Protein AF-A0A5C6P570-F1 (afdb_monomer_lite)

Organism: NCBI:txid433684

pLDDT: mean 84.72, std 12.13, range [48.69, 97.56]

Sequence (356 aa):
MKNVMETSKTAVAEERQELEELKEQLWRSKQDVESERKQLEEMKNVMENKLQQEMETSKTAVAGERQELEELKEQLRRSKQDIESERKQLEEMKNVMETSKTAVAKERQELEELKEQLRRAKQDIESERKQLEDMKNIMDRDREGLLSEKNRLEVEWAEIIKREDQLQKIVMSVQSDRQKLVIALNTITLKEREQQVKENDLTKLQQQLETSKTAVAEERQELEELKEQLRRAKQDIESERKQLEEMKNQDCSGKERQELEELKEQLRRAKQDIESERKQLEEMKNVMETSKTAVAEERQELEELKERLSREKQDIESERKQLEEMKNVMETSKTAVAEERQELEELKEKLRRSKH

Secondary structure (DSSP, 8-state):
--TTSSTHHHHHHHHHHHHHHHHHHHHHHHHHHHHHHHHHHHHHHHHHHHHHHHHHHHHHHHHHHHHHHHHHHHHHHHHHHHHHHHHHHHHHHHHHHHHHHHHHHHHHHHHHHHHHHHHHHHHHHHHHHHHHHHHHHHHHHHHHHHHHHHHHHHHHHHHHHHHHHHHHHHHHHHHHHHHHHHHHHHHHHHHHHHHHHHHHHHHHHHHHHHHHHHHHHHHHHHHHHHHHHHHHHHHHHHHHHHHHHHHHTS---TTHHHHHHHHHHHHHHHHHHHHHHHHHHHHHHHHHHHHHHHHHHHHHHHHHHHHHHHHHHHHHHHHHHHHHHHHHHHHHHHHHHHHHHHHHHHHHHHHHHTT-

Foldseek 3Di:
DPDVPPVVVVVVVVVVVVVVVVVVVVVVVVVVVVVVVVVVVVVVVVVVVVVVVVVVVVVVVVVVVVVVVVVVVVVVVVVVVVVVVVVVVVVVVVVVVVVVVVVVVVVVVVVVVVVVVVVVVVVVVVVVVVVVVVVVVVVVVVVVVVVVLVVVLVVLVVVLVVLVVVLVVLVVVLVVLVVVLVVLVVVLVVLVVVLVVLVVVLVVLVVVLVVLVVVLVVLVVVLVVLVVVLVVLVVVLVVLVVVLVVLVPDDDDPVSVVVNVVSVVVNVVSVVVSVVSVVVSVVSVVVSVVSVVVSVVSVVVSVVSVVVSVVSVVVSVVSVVVSVVSVVVSVVSVVVSVVSVVVSVVSVVVSVVSVD

Structure (mmCIF, N/CA/C/O backbone):
data_AF-A0A5C6P570-F1
#
_entry.id   AF-A0A5C6P570-F1
#
loop_
_atom_site.group_PDB
_atom_site.id
_atom_site.type_symbol
_atom_site.label_atom_id
_atom_site.label_alt_id
_atom_site.label_comp_id
_atom_site.label_asym_id
_atom_site.label_entity_id
_atom_site.label_seq_id
_atom_site.pdbx_PDB_ins_code
_atom_site.Cartn_x
_atom_site.Cartn_y
_atom_site.Cartn_z
_atom_site.occupancy
_atom_site.B_iso_or_equiv
_atom_site.auth_seq_id
_atom_site.auth_comp_id
_atom_site.auth_asym_id
_atom_site.auth_atom_id
_atom_site.pdbx_PDB_model_num
ATOM 1 N N . MET A 1 1 ? -126.614 -9.144 207.719 1.00 51.06 1 MET A N 1
ATOM 2 C CA . MET A 1 1 ? -125.544 -10.152 207.909 1.00 51.06 1 MET A CA 1
ATOM 3 C C . MET A 1 1 ? -125.724 -11.261 206.875 1.00 51.06 1 MET A C 1
ATOM 5 O O . MET A 1 1 ? -126.862 -11.647 206.659 1.00 51.06 1 MET A O 1
ATOM 9 N N . LYS A 1 2 ? -124.620 -11.776 206.308 1.00 50.03 2 LYS A N 1
ATOM 10 C CA . LYS A 1 2 ? -124.442 -13.083 205.624 1.00 50.03 2 LYS A CA 1
ATOM 11 C C . LYS A 1 2 ? -124.311 -13.180 204.083 1.00 50.03 2 LYS A C 1
ATOM 13 O O . LYS A 1 2 ? -123.452 -13.942 203.668 1.00 50.03 2 LYS A O 1
ATOM 18 N N . ASN A 1 3 ? -124.968 -12.371 203.242 1.00 49.91 3 ASN A N 1
ATOM 19 C CA . ASN A 1 3 ? -124.902 -12.573 201.767 1.00 49.91 3 ASN A CA 1
ATOM 20 C C . ASN A 1 3 ? -123.826 -11.778 200.992 1.00 49.91 3 ASN A C 1
ATOM 22 O O . ASN A 1 3 ? -123.736 -11.906 199.778 1.00 49.91 3 ASN A O 1
ATOM 26 N N . VAL A 1 4 ? -122.984 -10.988 201.668 1.00 48.72 4 VAL A N 1
ATOM 27 C CA . VAL A 1 4 ? -121.888 -10.211 201.034 1.00 48.72 4 VAL A CA 1
ATOM 28 C C . VAL A 1 4 ? -120.566 -11.010 200.980 1.00 48.72 4 VAL A C 1
ATOM 30 O O . VAL A 1 4 ? -119.575 -10.536 200.445 1.00 48.72 4 VAL A O 1
ATOM 33 N N . MET A 1 5 ? -120.529 -12.243 201.510 1.00 50.12 5 MET A N 1
ATOM 34 C CA . MET A 1 5 ? -119.285 -13.021 201.673 1.00 50.12 5 MET A CA 1
ATOM 35 C C . MET A 1 5 ? -119.183 -14.296 200.817 1.00 50.12 5 MET A C 1
ATOM 37 O O . MET A 1 5 ? -118.101 -14.876 200.752 1.00 50.12 5 MET A O 1
ATOM 41 N N . GLU A 1 6 ? -120.258 -14.728 200.147 1.00 48.97 6 GLU A N 1
ATOM 42 C CA . GLU A 1 6 ? -120.235 -15.937 199.298 1.00 48.97 6 GLU A CA 1
ATOM 43 C C . GLU A 1 6 ? -119.993 -15.648 197.808 1.00 48.97 6 GLU A C 1
ATOM 45 O O . GLU A 1 6 ? -119.440 -16.496 197.118 1.00 48.97 6 GLU A O 1
ATOM 50 N N . THR A 1 7 ? -120.267 -14.437 197.316 1.00 51.81 7 THR A N 1
ATOM 51 C CA . THR A 1 7 ? -120.049 -14.068 195.902 1.00 51.81 7 THR A CA 1
ATOM 52 C C . THR A 1 7 ? -118.603 -13.686 195.563 1.00 51.81 7 THR A C 1
ATOM 54 O O . THR A 1 7 ? -118.196 -13.800 194.413 1.00 51.81 7 THR A O 1
ATOM 57 N N . SER A 1 8 ? -117.777 -13.305 196.543 1.00 52.56 8 SER A N 1
ATOM 58 C CA . SER A 1 8 ? -116.349 -13.002 196.314 1.00 52.56 8 SER A CA 1
ATOM 59 C C . SER A 1 8 ? -115.445 -14.236 196.232 1.00 52.56 8 SER A C 1
ATOM 61 O O . SER A 1 8 ? -114.290 -14.107 195.835 1.00 52.56 8 SER A O 1
ATOM 63 N N . LYS A 1 9 ? -115.925 -15.430 196.608 1.00 53.50 9 LYS A N 1
ATOM 64 C CA . LYS A 1 9 ? -115.107 -16.656 196.579 1.00 53.50 9 LYS A CA 1
ATOM 65 C C . LYS A 1 9 ? -115.168 -17.419 195.253 1.00 53.50 9 LYS A C 1
ATOM 67 O O . LYS A 1 9 ? -114.256 -18.193 194.990 1.00 53.50 9 LYS A O 1
ATOM 72 N N . THR A 1 10 ? -116.176 -17.188 194.414 1.00 54.09 10 THR A N 1
ATOM 73 C CA . THR A 1 10 ? -116.321 -17.840 193.101 1.00 54.09 10 THR A CA 1
ATOM 74 C C . THR A 1 10 ? -115.556 -17.129 191.978 1.00 54.09 10 THR A C 1
ATOM 76 O O . THR A 1 10 ? -114.980 -17.809 191.142 1.00 54.09 10 THR A O 1
ATOM 79 N N . ALA A 1 11 ? -115.419 -15.798 192.007 1.00 53.88 11 ALA A N 1
ATOM 80 C CA . ALA A 1 11 ? -114.708 -15.051 190.953 1.00 53.88 11 ALA A CA 1
ATOM 81 C C . ALA A 1 11 ? -113.181 -15.302 190.916 1.00 53.88 11 ALA A C 1
ATOM 83 O O . ALA A 1 11 ? -112.571 -15.315 189.855 1.00 53.88 11 ALA A O 1
ATOM 84 N N . VAL A 1 12 ? -112.551 -15.566 192.067 1.00 58.03 12 VAL A N 1
ATOM 85 C CA . VAL A 1 12 ? -111.092 -15.809 192.146 1.00 58.03 12 VAL A CA 1
ATOM 86 C C . VAL A 1 12 ? -110.704 -17.206 191.628 1.00 58.03 12 VAL A C 1
ATOM 88 O O . VAL A 1 12 ? -109.539 -17.460 191.322 1.00 58.03 12 VAL A O 1
ATOM 91 N N . ALA A 1 13 ? -111.662 -18.131 191.526 1.00 55.78 13 ALA A N 1
ATOM 92 C CA . ALA A 1 13 ? -111.412 -19.470 190.999 1.00 55.78 13 ALA A CA 1
ATOM 93 C C . ALA A 1 13 ? -111.354 -19.494 189.459 1.00 55.78 13 ALA A C 1
ATOM 95 O O . ALA A 1 13 ? -110.551 -20.245 188.911 1.00 55.78 13 ALA A O 1
ATOM 96 N N . GLU A 1 14 ? -112.132 -18.648 188.776 1.00 55.44 14 GLU A N 1
ATOM 97 C CA . GLU A 1 14 ? -112.180 -18.581 187.305 1.00 55.44 14 GLU A CA 1
ATOM 98 C C . GLU A 1 14 ? -110.914 -17.926 186.713 1.00 55.44 14 GLU A C 1
ATOM 100 O O . GLU A 1 14 ? -110.304 -18.493 185.808 1.00 55.44 14 GLU A O 1
ATOM 105 N N . GLU A 1 15 ? -110.399 -16.839 187.307 1.00 57.81 15 GLU A N 1
ATOM 106 C CA . GLU A 1 15 ? -109.148 -16.192 186.848 1.00 57.81 15 GLU A CA 1
ATOM 107 C C . GLU A 1 15 ? -107.906 -17.094 186.979 1.00 57.81 15 GLU A C 1
ATOM 109 O O . GLU A 1 15 ? -106.931 -16.960 186.235 1.00 57.81 15 GLU A O 1
ATOM 114 N N . ARG A 1 16 ? -107.917 -18.046 187.921 1.00 58.62 16 ARG A N 1
ATOM 115 C CA . ARG A 1 16 ? -106.821 -19.016 188.070 1.00 58.62 16 ARG A CA 1
ATOM 116 C C . ARG A 1 16 ? -106.824 -20.088 186.985 1.00 58.62 16 ARG A C 1
ATOM 118 O O . ARG A 1 16 ? -105.756 -20.617 186.694 1.00 58.62 16 ARG A O 1
ATOM 125 N N . GLN A 1 17 ? -107.983 -20.414 186.418 1.00 58.91 17 GLN A N 1
ATOM 126 C CA . GLN A 1 17 ? -108.091 -21.415 185.361 1.00 58.91 17 GLN A CA 1
ATOM 127 C C . GLN A 1 17 ? -107.667 -20.831 184.002 1.00 58.91 17 GLN A C 1
ATOM 129 O O . GLN A 1 17 ? -106.919 -21.481 183.275 1.00 58.91 17 GLN A O 1
ATOM 134 N N . GLU A 1 18 ? -108.014 -19.572 183.713 1.00 59.75 18 GLU A N 1
ATOM 135 C CA . GLU A 1 18 ? -107.591 -18.877 182.483 1.00 59.75 18 GLU A CA 1
ATOM 136 C C . GLU A 1 18 ? -106.071 -18.640 182.409 1.00 59.75 18 GLU A C 1
ATOM 138 O O . GLU A 1 18 ? -105.460 -18.747 181.343 1.00 59.75 18 GLU A O 1
ATOM 143 N N . LEU A 1 19 ? -105.421 -18.362 183.545 1.00 59.25 19 LEU A N 1
ATOM 144 C CA . LEU A 1 19 ? -103.969 -18.156 183.576 1.00 59.25 19 LEU A CA 1
ATOM 145 C C . LEU A 1 19 ? -103.188 -19.441 183.247 1.00 59.25 19 LEU A C 1
ATOM 147 O O . LEU A 1 19 ? -102.075 -19.376 182.716 1.00 59.25 19 LEU A O 1
ATOM 151 N N . GLU A 1 20 ? -103.747 -20.605 183.578 1.00 58.81 20 GLU A N 1
ATOM 152 C CA . GLU A 1 20 ? -103.083 -21.890 183.368 1.00 58.81 20 GLU A CA 1
ATOM 153 C C . GLU A 1 20 ? -103.181 -22.337 181.894 1.00 58.81 20 GLU A C 1
ATOM 155 O O . GLU A 1 20 ? -102.181 -22.793 181.339 1.00 58.81 20 GLU A O 1
ATOM 160 N N . GLU A 1 21 ? -104.300 -22.072 181.205 1.00 60.06 21 GLU A N 1
ATOM 161 C CA . GLU A 1 21 ? -104.436 -22.308 179.752 1.00 60.06 21 GLU A CA 1
ATOM 162 C C . GLU A 1 21 ? -103.496 -21.421 178.911 1.00 60.06 21 GLU A C 1
ATOM 164 O O . GLU A 1 21 ? -102.900 -21.876 177.928 1.00 60.06 21 GLU A O 1
ATOM 169 N N . LEU A 1 22 ? -103.286 -20.166 179.321 1.00 61.34 22 LEU A N 1
ATOM 170 C CA . LEU A 1 22 ? -102.373 -19.239 178.639 1.00 61.34 22 LEU A CA 1
ATOM 171 C C . LEU A 1 22 ? -100.906 -19.686 178.710 1.00 61.34 22 LEU A C 1
ATOM 173 O O . LEU A 1 22 ? -100.156 -19.528 177.742 1.00 61.34 22 LEU A O 1
ATOM 177 N N . LYS A 1 23 ? -100.484 -20.279 179.833 1.00 60.12 23 LYS A N 1
ATOM 178 C CA . LYS A 1 23 ? -99.125 -20.833 179.960 1.00 60.12 23 LYS A CA 1
ATOM 179 C C . LYS A 1 23 ? -98.904 -22.012 179.017 1.00 60.12 23 LYS A C 1
ATOM 181 O O . LYS A 1 23 ? -97.814 -22.147 178.460 1.00 60.12 23 LYS A O 1
ATOM 186 N N . GLU A 1 24 ? -99.922 -22.844 178.825 1.00 60.19 24 GLU A N 1
ATOM 187 C CA . GLU A 1 24 ? -99.830 -24.032 177.977 1.00 60.19 24 GLU A CA 1
ATOM 188 C C . GLU A 1 24 ? -99.794 -23.669 176.480 1.00 60.19 24 GLU A C 1
ATOM 190 O O . GLU A 1 24 ? -99.007 -24.240 175.718 1.00 60.19 24 GLU A O 1
ATOM 195 N N . GLN A 1 25 ? -100.532 -22.632 176.061 1.00 60.44 25 GLN A N 1
ATOM 196 C CA . GLN A 1 25 ? -100.413 -22.059 174.711 1.00 60.44 25 GLN A CA 1
ATOM 197 C C . GLN A 1 25 ? -99.029 -21.452 174.442 1.00 60.44 25 GLN A C 1
ATOM 199 O O . GLN A 1 25 ? -98.457 -21.658 173.367 1.00 60.44 25 GLN A O 1
ATOM 204 N N . LEU A 1 26 ? -98.461 -20.743 175.421 1.00 61.31 26 LEU A N 1
ATOM 205 C CA . LEU A 1 26 ? -97.148 -20.115 175.271 1.00 61.31 26 LEU A CA 1
ATOM 206 C C . LEU A 1 26 ? -96.030 -21.158 175.116 1.00 61.31 26 LEU A C 1
ATOM 208 O O . LEU A 1 26 ? -95.077 -20.951 174.363 1.00 61.31 26 LEU A O 1
ATOM 212 N N . TRP A 1 27 ? -96.157 -22.298 175.803 1.00 58.31 27 TRP A N 1
ATOM 213 C CA . TRP A 1 27 ? -95.196 -23.394 175.698 1.00 58.31 27 TRP A CA 1
ATOM 214 C C . TRP A 1 27 ? -95.200 -24.037 174.303 1.00 58.31 27 TRP A C 1
ATOM 216 O O . TRP A 1 27 ? -94.127 -24.244 173.734 1.00 58.31 27 TRP A O 1
ATOM 226 N N . ARG A 1 28 ? -96.380 -24.281 173.709 1.00 62.16 28 ARG A N 1
ATOM 227 C CA . ARG A 1 28 ? -96.494 -24.814 172.335 1.00 62.16 28 ARG A CA 1
ATOM 228 C C . ARG A 1 28 ? -95.932 -23.853 171.290 1.00 62.16 28 ARG A C 1
ATOM 230 O O . ARG A 1 28 ? -95.117 -24.262 170.470 1.00 62.16 28 ARG A O 1
ATOM 237 N N . SER A 1 29 ? -96.273 -22.567 171.388 1.00 63.56 29 SER A N 1
ATOM 238 C CA . SER A 1 29 ? -95.759 -21.541 170.471 1.00 63.56 29 SER A CA 1
ATOM 239 C C . SER A 1 29 ? -94.227 -21.457 170.480 1.00 63.56 29 SER A C 1
ATOM 241 O O . SER A 1 29 ? -93.610 -21.251 169.437 1.00 63.56 29 SER A O 1
ATOM 243 N N . LYS A 1 30 ? -93.586 -21.681 171.633 1.00 64.81 30 LYS A N 1
ATOM 244 C CA . LYS A 1 30 ? -92.122 -21.679 171.728 1.00 64.81 30 LYS A CA 1
ATOM 245 C C . LYS A 1 30 ? -91.474 -22.850 170.975 1.00 64.81 30 LYS A C 1
ATOM 247 O O . LYS A 1 30 ? -90.415 -22.659 170.384 1.00 64.81 30 LYS A O 1
ATOM 252 N N . GLN A 1 31 ? -92.088 -24.037 170.981 1.00 65.75 31 GLN A N 1
ATOM 253 C CA . GLN A 1 31 ? -91.574 -25.189 170.229 1.00 65.75 31 GLN A CA 1
ATOM 254 C C . GLN A 1 31 ? -91.701 -25.007 168.711 1.00 65.75 31 GLN A C 1
ATOM 256 O O . GLN A 1 31 ? -90.768 -25.361 167.988 1.00 65.75 31 GLN A O 1
ATOM 261 N N . ASP A 1 32 ? -92.798 -24.415 168.236 1.00 67.44 32 ASP A N 1
ATOM 262 C CA . ASP A 1 32 ? -93.005 -24.175 166.803 1.00 67.44 32 ASP A CA 1
ATOM 263 C C . ASP A 1 32 ? -91.958 -23.201 166.242 1.00 67.44 32 ASP A C 1
ATOM 265 O O . ASP A 1 32 ? -91.303 -23.511 165.243 1.00 67.44 32 ASP A O 1
ATOM 269 N N . VAL A 1 33 ? -91.683 -22.101 166.955 1.00 71.75 33 VAL A N 1
ATOM 270 C CA . VAL A 1 33 ? -90.643 -21.124 166.572 1.00 71.75 33 VAL A CA 1
ATOM 271 C C . VAL A 1 33 ? -89.248 -21.763 166.517 1.00 71.75 33 VAL A C 1
ATOM 273 O O . VAL A 1 33 ? -88.444 -21.446 165.638 1.00 71.75 33 VAL A O 1
ATOM 276 N N . GLU A 1 34 ? -88.940 -22.688 167.430 1.00 63.06 34 GLU A N 1
ATOM 277 C CA . GLU A 1 34 ? -87.659 -23.406 167.437 1.00 63.06 34 GLU A CA 1
ATOM 278 C C . GLU A 1 34 ? -87.512 -24.327 166.205 1.00 63.06 34 GLU A C 1
ATOM 280 O O . GLU A 1 34 ? -86.415 -24.469 165.655 1.00 63.06 34 GLU A O 1
ATOM 285 N N . SER A 1 35 ? -88.612 -24.927 165.736 1.00 68.50 35 SER A N 1
ATOM 286 C CA . SER A 1 35 ? -88.628 -25.787 164.544 1.00 68.50 35 SER A CA 1
ATOM 287 C C . SER A 1 35 ? -88.504 -24.994 163.235 1.00 68.50 35 SER A C 1
ATOM 289 O O . SER A 1 35 ? -87.709 -25.367 162.368 1.00 68.50 35 SER A O 1
ATOM 291 N N . GLU A 1 36 ? -89.186 -23.848 163.128 1.00 70.19 36 GLU A N 1
ATOM 292 C CA . GLU A 1 36 ? -89.088 -22.942 161.976 1.00 70.19 36 GLU A CA 1
ATOM 293 C C . GLU A 1 36 ? -87.677 -22.373 161.832 1.00 70.19 36 GLU A C 1
ATOM 295 O O . GLU A 1 36 ? -87.132 -22.291 160.728 1.00 70.19 36 GLU A O 1
ATOM 300 N N . ARG A 1 37 ? -87.030 -22.048 162.957 1.00 71.69 37 ARG A N 1
ATOM 301 C CA . ARG A 1 37 ? -85.655 -21.544 162.954 1.00 71.69 37 ARG A CA 1
ATOM 302 C C . ARG A 1 37 ? -84.664 -22.562 162.378 1.00 71.69 37 ARG A C 1
ATOM 304 O O . ARG A 1 37 ? -83.748 -22.171 161.660 1.00 71.69 37 ARG A O 1
ATOM 311 N N . LYS A 1 38 ? -84.849 -23.860 162.650 1.00 68.38 38 LYS A N 1
ATOM 312 C CA . LYS A 1 38 ? -84.015 -24.929 162.068 1.00 68.38 38 LYS A CA 1
ATOM 313 C C . LYS A 1 38 ? -84.213 -25.069 160.559 1.00 68.38 38 LYS A C 1
ATOM 315 O O . LYS A 1 38 ? -83.225 -25.183 159.839 1.00 68.38 38 LYS A O 1
ATOM 320 N N . GLN A 1 39 ? -85.455 -25.016 160.081 1.00 70.00 39 GLN A N 1
ATOM 321 C CA . GLN A 1 39 ? -85.741 -25.090 158.644 1.00 70.00 39 GLN A CA 1
ATOM 322 C C . GLN A 1 39 ? -85.170 -23.891 157.881 1.00 70.00 39 GLN A C 1
ATOM 324 O O . GLN A 1 39 ? -84.626 -24.052 156.789 1.00 70.00 39 GLN A O 1
ATOM 329 N N . LEU A 1 40 ? -85.228 -22.695 158.472 1.00 73.06 40 LEU A N 1
ATOM 330 C CA . LEU A 1 40 ? -84.617 -21.496 157.898 1.00 73.06 40 LEU A CA 1
ATOM 331 C C . LEU A 1 40 ? -83.092 -21.617 157.764 1.00 73.06 40 LEU A C 1
ATOM 333 O O . LEU A 1 40 ? -82.543 -21.200 156.744 1.00 73.06 40 LEU A O 1
ATOM 337 N N . GLU A 1 41 ? -82.409 -22.216 158.744 1.00 69.88 41 GLU A N 1
ATOM 338 C CA . GLU A 1 41 ? -80.952 -22.407 158.685 1.00 69.88 41 GLU A CA 1
ATOM 339 C C . GLU A 1 41 ? -80.546 -23.437 157.612 1.00 69.88 41 GLU A C 1
ATOM 341 O O . GLU A 1 41 ? -79.579 -23.227 156.878 1.00 69.88 41 GLU A O 1
ATOM 346 N N . GLU A 1 42 ? -81.307 -24.522 157.447 1.00 68.44 42 GLU A N 1
ATOM 347 C CA . GLU A 1 42 ? -81.084 -25.485 156.357 1.00 68.44 42 GLU A CA 1
ATOM 348 C C . GLU A 1 42 ? -81.338 -24.861 154.980 1.00 68.44 42 GLU A C 1
ATOM 350 O O . GLU A 1 42 ? -80.532 -25.025 154.059 1.00 68.44 42 GLU A O 1
ATOM 355 N N . MET A 1 43 ? -82.417 -24.087 154.842 1.00 70.62 43 MET A N 1
ATOM 356 C CA . MET A 1 43 ? -82.758 -23.418 153.588 1.00 70.62 43 MET A CA 1
ATOM 357 C C . MET A 1 43 ? -81.692 -22.390 153.185 1.00 70.62 43 MET A C 1
ATOM 359 O O . MET A 1 43 ? -81.352 -22.280 152.005 1.00 70.62 43 MET A O 1
ATOM 363 N N . LYS A 1 44 ? -81.106 -21.691 154.164 1.00 76.50 44 LYS A N 1
ATOM 364 C CA . LYS A 1 44 ? -79.985 -20.768 153.960 1.00 76.50 44 LYS A CA 1
ATOM 365 C C . LYS A 1 44 ? -78.737 -21.485 153.433 1.00 76.50 44 LYS A C 1
ATOM 367 O O . LYS A 1 44 ? -78.188 -21.053 152.424 1.00 76.50 44 LYS A O 1
ATOM 372 N N . ASN A 1 45 ? -78.341 -22.607 154.037 1.00 77.12 45 ASN A N 1
ATOM 373 C CA . ASN A 1 45 ? -77.163 -23.371 153.601 1.00 77.12 45 ASN A CA 1
ATOM 374 C C . ASN A 1 45 ? -77.318 -23.957 152.186 1.00 77.12 45 ASN A C 1
ATOM 376 O O . ASN A 1 45 ? -76.360 -23.991 151.411 1.00 77.12 45 ASN A O 1
ATOM 380 N N . VAL A 1 46 ? -78.522 -24.412 151.819 1.00 76.88 46 VAL A N 1
ATOM 381 C CA . VAL A 1 46 ? -78.806 -24.880 150.451 1.00 76.88 46 VAL A CA 1
ATOM 382 C C . VAL A 1 46 ? -78.702 -23.728 149.456 1.00 76.88 46 VAL A C 1
ATOM 384 O O . VAL A 1 46 ? -78.100 -23.888 148.395 1.00 76.88 46 VAL A O 1
ATOM 387 N N . MET A 1 47 ? -79.266 -22.569 149.797 1.00 75.38 47 MET A N 1
ATOM 388 C CA . MET A 1 47 ? -79.238 -21.393 148.933 1.00 75.38 47 MET A CA 1
ATOM 389 C C . MET A 1 47 ? -77.808 -20.882 148.727 1.00 75.38 47 MET A C 1
ATOM 391 O O . MET A 1 47 ? -77.427 -20.590 147.598 1.00 75.38 47 MET A O 1
ATOM 395 N N . GLU A 1 48 ? -76.997 -20.859 149.785 1.00 76.12 48 GLU A N 1
ATOM 396 C CA . GLU A 1 48 ? -75.600 -20.420 149.738 1.00 76.12 48 GLU A CA 1
ATOM 397 C C . GLU A 1 48 ? -74.733 -21.342 148.864 1.00 76.12 48 GLU A C 1
ATOM 399 O O . GLU A 1 48 ? -74.031 -20.864 147.974 1.00 76.12 48 GLU A O 1
ATOM 404 N N . ASN A 1 49 ? -74.861 -22.666 149.006 1.00 77.75 49 ASN A N 1
ATOM 405 C CA . ASN A 1 49 ? -74.142 -23.618 148.150 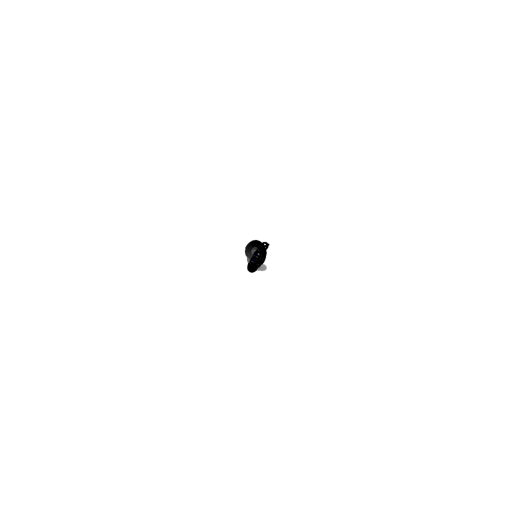1.00 77.75 49 ASN A CA 1
ATOM 406 C C . ASN A 1 49 ? -74.565 -23.538 146.676 1.00 77.75 49 ASN A C 1
ATOM 408 O O . ASN A 1 49 ? -73.723 -23.635 145.782 1.00 77.75 49 ASN A O 1
ATOM 412 N N . LYS A 1 50 ? -75.862 -23.349 146.409 1.00 78.06 50 LYS A N 1
ATOM 413 C CA . LYS A 1 50 ? -76.386 -23.255 145.041 1.00 78.06 50 LYS A CA 1
ATOM 414 C C . LYS A 1 50 ? -75.916 -21.975 144.352 1.00 78.06 50 LYS A C 1
ATOM 416 O O . LYS A 1 50 ? -75.467 -22.029 143.210 1.00 78.06 50 LYS A O 1
ATOM 421 N N . LEU A 1 51 ? -75.921 -20.858 145.082 1.00 78.06 51 LEU A N 1
ATOM 422 C CA . LEU A 1 51 ? -75.394 -19.582 144.603 1.00 78.06 51 LEU A CA 1
ATOM 423 C C . LEU A 1 51 ? -73.885 -19.670 144.323 1.00 78.06 51 LEU A C 1
ATOM 425 O O . LEU A 1 51 ? -73.417 -19.169 143.303 1.00 78.06 51 LEU A O 1
ATOM 429 N N . GLN A 1 52 ? -73.128 -20.352 145.189 1.00 74.81 52 GLN A N 1
ATOM 430 C CA . GLN A 1 52 ? -71.694 -20.576 144.997 1.00 74.81 52 GLN A CA 1
ATOM 431 C C . GLN A 1 52 ? -71.417 -21.421 143.742 1.00 74.81 52 GLN A C 1
ATOM 433 O O . GLN A 1 52 ? -70.534 -21.090 142.953 1.00 74.81 52 GLN A O 1
ATOM 438 N N . GLN A 1 53 ? -72.187 -22.490 143.520 1.00 79.69 53 GLN A N 1
ATOM 439 C CA . GLN A 1 53 ? -72.027 -23.372 142.362 1.00 79.69 53 GLN A CA 1
ATOM 440 C C . GLN A 1 53 ? -72.408 -22.679 141.041 1.00 79.69 53 GLN A C 1
ATOM 442 O O . GLN A 1 53 ? -71.699 -22.826 140.043 1.00 79.69 53 GLN A O 1
ATOM 447 N N . GLU A 1 54 ? -73.482 -21.886 141.029 1.00 73.62 54 GLU A N 1
ATOM 448 C CA . GLU A 1 54 ? -73.872 -21.061 139.875 1.00 73.62 54 GLU A CA 1
ATOM 449 C C . GLU A 1 54 ? -72.835 -19.966 139.579 1.00 73.62 54 GLU A C 1
ATOM 451 O O . GLU A 1 54 ? -72.499 -19.714 138.423 1.00 73.62 54 GLU A O 1
ATOM 456 N N . MET A 1 55 ? -72.242 -19.367 140.614 1.00 74.44 55 MET A N 1
ATOM 457 C CA . MET A 1 55 ? -71.149 -18.407 140.454 1.00 74.44 55 MET A CA 1
ATOM 458 C C . MET A 1 55 ? -69.879 -19.046 139.882 1.00 74.44 55 MET A C 1
ATOM 460 O O . MET A 1 55 ? -69.245 -18.455 139.010 1.00 74.44 55 MET A O 1
ATOM 464 N N . GLU A 1 56 ? -69.495 -20.242 140.329 1.00 72.38 56 GLU A N 1
ATOM 465 C CA . GLU A 1 56 ? -68.298 -20.929 139.819 1.00 72.38 56 GLU A CA 1
ATOM 466 C C . GLU A 1 56 ? -68.490 -21.481 138.394 1.00 72.38 56 GLU A C 1
ATOM 468 O O . GLU A 1 56 ? -67.592 -21.379 137.554 1.00 72.38 56 GLU A O 1
ATOM 473 N N . THR A 1 57 ? -69.682 -21.983 138.065 1.00 73.44 57 THR A N 1
ATOM 474 C CA . THR A 1 57 ? -70.028 -22.374 136.684 1.00 73.44 57 THR A CA 1
ATOM 475 C C . THR A 1 57 ? -70.104 -21.164 135.747 1.00 73.44 57 THR A C 1
ATOM 477 O O . THR A 1 57 ? -69.597 -21.218 134.629 1.00 73.44 57 THR A O 1
ATOM 480 N N . SER A 1 58 ? -70.632 -20.029 136.213 1.00 78.00 58 SER A N 1
ATOM 481 C CA . SER A 1 58 ? -70.633 -18.774 135.452 1.00 78.00 58 SER A CA 1
ATOM 482 C C . SER A 1 58 ? -69.219 -18.219 135.237 1.00 78.00 58 SER A C 1
ATOM 484 O O . SER A 1 58 ? -68.857 -17.857 134.119 1.00 78.00 58 SER A O 1
ATOM 486 N N . LYS A 1 59 ? -68.355 -18.222 136.261 1.00 79.62 59 LYS A N 1
ATOM 487 C CA . LYS A 1 59 ? -66.950 -17.791 136.121 1.00 79.62 59 LYS A CA 1
ATOM 488 C C . LYS A 1 59 ? -66.171 -18.640 135.120 1.00 79.62 59 LYS A C 1
ATOM 490 O O . LYS A 1 59 ? -65.381 -18.092 134.356 1.00 79.62 59 LYS A O 1
ATOM 495 N N . THR A 1 60 ? -66.372 -19.957 135.131 1.00 78.06 60 THR A N 1
ATOM 496 C CA . THR A 1 60 ? -65.702 -20.870 134.192 1.00 7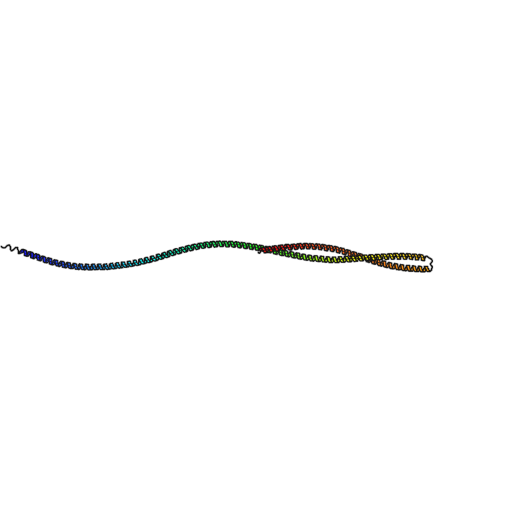8.06 60 THR A CA 1
ATOM 497 C C . THR A 1 60 ? -66.222 -20.706 132.764 1.00 78.06 60 THR A C 1
ATOM 499 O O . THR A 1 60 ? -65.411 -20.672 131.842 1.00 78.06 60 THR A O 1
ATOM 502 N N . ALA A 1 61 ? -67.527 -20.490 132.574 1.00 79.00 61 ALA A N 1
ATOM 503 C CA . ALA A 1 61 ? -68.101 -20.152 131.269 1.00 79.00 61 ALA A CA 1
ATOM 504 C C . ALA A 1 61 ? -67.565 -18.814 130.729 1.00 79.00 61 ALA A C 1
ATOM 506 O O . ALA A 1 61 ? -67.075 -18.754 129.605 1.00 79.00 61 ALA A O 1
ATOM 507 N N . VAL A 1 62 ? -67.543 -17.764 131.558 1.00 79.81 62 VAL A N 1
ATOM 508 C CA . VAL A 1 62 ? -66.987 -16.449 131.189 1.00 79.81 62 VAL A CA 1
ATOM 509 C C . VAL A 1 62 ? -65.486 -16.533 130.894 1.00 79.81 62 VAL A C 1
ATOM 511 O O . VAL A 1 62 ? -64.983 -15.807 130.037 1.00 79.81 62 VAL A O 1
ATOM 514 N N . ALA A 1 63 ? -64.745 -17.405 131.581 1.00 77.62 63 ALA A N 1
ATOM 515 C CA . ALA A 1 63 ? -63.340 -17.657 131.274 1.00 77.62 63 ALA A CA 1
ATOM 516 C C . ALA A 1 63 ? -63.164 -18.354 129.912 1.00 77.62 63 ALA A C 1
ATOM 518 O O . ALA A 1 63 ? -62.282 -17.954 129.153 1.00 77.62 63 ALA A O 1
ATOM 519 N N . GLY A 1 64 ? -64.021 -19.327 129.584 1.00 83.12 64 GLY A N 1
ATOM 520 C CA . GLY A 1 64 ? -64.049 -19.995 128.279 1.00 83.12 64 GLY A CA 1
ATOM 521 C C . GLY A 1 64 ? -64.386 -19.036 127.136 1.00 83.12 64 GLY A C 1
ATOM 522 O O . GLY A 1 64 ? -63.613 -18.919 126.191 1.00 83.12 64 GLY A O 1
ATOM 523 N N . GLU A 1 65 ? -65.456 -18.249 127.273 1.00 82.44 65 GLU A N 1
ATOM 524 C CA . GLU A 1 65 ? -65.839 -17.227 126.286 1.00 82.44 65 GLU A CA 1
ATOM 525 C C . GLU A 1 65 ? -64.751 -16.159 126.108 1.00 82.44 65 GLU A C 1
ATOM 527 O O . GLU A 1 65 ? -64.503 -15.686 124.999 1.00 82.44 65 GLU A O 1
ATOM 532 N N . ARG A 1 66 ? -64.050 -15.780 127.186 1.00 82.00 66 ARG A N 1
ATOM 533 C CA . ARG A 1 66 ? -62.891 -14.879 127.094 1.00 82.00 66 ARG A CA 1
ATOM 534 C C . ARG A 1 66 ? -61.738 -15.498 126.317 1.00 82.00 66 ARG A C 1
ATOM 536 O O . ARG A 1 66 ? -61.073 -14.769 125.588 1.00 82.00 66 ARG A O 1
ATOM 543 N N . GLN A 1 67 ? -61.492 -16.794 126.478 1.00 83.75 67 GLN A N 1
ATOM 544 C CA . GLN A 1 67 ? -60.442 -17.491 125.747 1.00 83.75 67 GLN A CA 1
ATOM 545 C C . GLN A 1 67 ? -60.797 -17.620 124.259 1.00 83.75 67 GLN A C 1
ATOM 547 O O . GLN A 1 67 ? -59.974 -17.271 123.418 1.00 83.75 67 GLN A O 1
ATOM 552 N N . GLU A 1 68 ? -62.033 -18.001 123.930 1.00 85.06 68 GLU A N 1
ATOM 553 C CA . GLU A 1 68 ? -62.532 -18.053 122.548 1.00 85.06 68 GLU A CA 1
ATOM 554 C C . GLU A 1 68 ? -62.504 -16.676 121.874 1.00 85.06 68 GLU A C 1
ATOM 556 O O . GLU A 1 68 ? -62.094 -16.541 120.719 1.00 85.06 68 GLU A O 1
ATOM 561 N N . LEU A 1 69 ? -62.882 -15.622 122.605 1.00 87.25 69 LEU A N 1
ATOM 562 C CA . LEU A 1 69 ? -62.793 -14.249 122.116 1.00 87.25 69 LEU A CA 1
ATOM 563 C C . LEU A 1 69 ? -61.340 -13.850 121.827 1.00 87.25 69 LEU A C 1
ATOM 565 O O . LEU A 1 69 ? -61.080 -13.140 120.856 1.00 87.25 69 LEU A O 1
ATOM 569 N N . GLU A 1 70 ? -60.393 -14.283 122.657 1.00 85.00 70 GLU A N 1
ATOM 570 C CA . GLU A 1 70 ? -58.978 -13.984 122.458 1.00 85.00 70 GLU A CA 1
ATOM 571 C C . GLU A 1 70 ? -58.386 -14.778 121.283 1.00 85.00 70 GLU A C 1
ATOM 573 O O . GLU A 1 70 ? -57.639 -14.220 120.479 1.00 85.00 70 GLU A O 1
ATOM 578 N N . GLU A 1 71 ? -58.800 -16.033 121.095 1.00 86.56 71 GLU A N 1
ATOM 579 C CA . GLU A 1 71 ? -58.453 -16.838 119.918 1.00 86.56 71 GLU A CA 1
ATOM 580 C C . GLU A 1 71 ? -59.012 -16.231 118.622 1.00 86.56 71 GLU A C 1
ATOM 582 O O . GLU A 1 71 ? -58.286 -16.114 117.631 1.00 86.56 71 GLU A O 1
ATOM 587 N N . LEU A 1 72 ? -60.262 -15.759 118.628 1.00 90.06 72 LEU A N 1
ATOM 588 C CA . LEU A 1 72 ? -60.870 -15.058 117.492 1.00 90.06 72 LEU A CA 1
ATOM 589 C C . LEU A 1 72 ? -60.165 -13.735 117.182 1.00 90.06 72 LEU A C 1
ATOM 591 O O . LEU A 1 72 ? -59.955 -13.412 116.011 1.00 90.06 72 LEU A O 1
ATOM 595 N N . LYS A 1 73 ? -59.764 -12.967 118.201 1.00 88.44 73 LYS A N 1
ATOM 596 C CA . LYS A 1 73 ? -58.962 -11.751 117.994 1.00 88.44 73 LYS A CA 1
ATOM 597 C C . LYS A 1 73 ? -57.612 -12.070 117.369 1.00 88.44 73 LYS A C 1
ATOM 599 O O . LYS A 1 73 ? -57.185 -11.340 116.477 1.00 88.44 73 LYS A O 1
ATOM 604 N N . GLU A 1 74 ? -56.955 -13.141 117.804 1.00 88.69 74 GLU A N 1
ATOM 605 C CA . GLU A 1 74 ? -55.667 -13.551 117.246 1.00 88.69 74 GLU A CA 1
ATOM 606 C C . GLU A 1 74 ? -55.818 -14.045 115.797 1.00 88.69 74 GLU A C 1
ATOM 608 O O . GLU A 1 74 ? -55.034 -13.655 114.931 1.00 88.69 74 GLU A O 1
ATOM 613 N N . GLN A 1 75 ? -56.869 -14.812 115.484 1.00 88.44 75 GLN A N 1
ATOM 614 C CA . GLN A 1 75 ? -57.206 -15.192 114.105 1.00 88.44 75 GLN A CA 1
ATOM 615 C C . GLN A 1 75 ? -57.505 -13.972 113.228 1.00 88.44 75 GLN A C 1
ATOM 617 O O . GLN A 1 75 ? -56.987 -13.870 112.115 1.00 88.44 75 GLN A O 1
ATOM 622 N N . LEU A 1 76 ? -58.283 -13.012 113.734 1.00 90.62 76 LEU A N 1
ATOM 623 C CA . LEU A 1 76 ? -58.576 -11.765 113.031 1.00 90.62 76 LEU A CA 1
ATOM 624 C C . LEU A 1 76 ? -57.301 -10.945 112.801 1.00 90.62 76 LEU A C 1
ATOM 626 O O . LEU A 1 76 ? -57.127 -10.353 111.736 1.00 90.62 76 LEU A O 1
ATOM 630 N N . ARG A 1 77 ? -56.383 -10.927 113.775 1.00 89.25 77 ARG A N 1
ATOM 631 C CA . ARG A 1 77 ? -55.087 -10.250 113.659 1.00 89.25 77 ARG A CA 1
ATOM 632 C C . ARG A 1 77 ? -54.224 -10.887 112.573 1.00 89.25 77 ARG A C 1
ATOM 634 O O . ARG A 1 77 ? -53.660 -10.150 111.768 1.00 89.25 77 ARG A O 1
ATOM 641 N N . ARG A 1 78 ? -54.163 -12.222 112.522 1.00 90.44 78 ARG A N 1
ATOM 642 C CA . ARG A 1 78 ? -53.454 -12.973 111.472 1.00 90.44 78 ARG A CA 1
ATOM 643 C C . ARG A 1 78 ? -54.068 -12.726 110.099 1.00 90.44 78 ARG A C 1
ATOM 645 O O . ARG A 1 78 ? -53.365 -12.262 109.216 1.00 90.44 78 ARG A O 1
ATOM 652 N N . SER A 1 79 ? -55.386 -12.869 109.961 1.00 90.88 79 SER A N 1
ATOM 653 C CA . SER A 1 79 ? -56.089 -12.588 108.703 1.00 90.88 79 SER A CA 1
ATOM 654 C C . SER A 1 79 ? -55.875 -11.147 108.227 1.00 90.88 79 SER A C 1
ATOM 656 O O . SER A 1 79 ? -55.656 -10.907 107.042 1.00 90.88 79 SER A O 1
ATOM 658 N N . LYS A 1 80 ? -55.862 -10.170 109.143 1.00 91.06 80 LYS A N 1
ATOM 659 C CA . LYS A 1 80 ? -55.544 -8.781 108.800 1.00 91.06 80 LYS A CA 1
ATOM 660 C C . LYS A 1 80 ? -54.107 -8.633 108.294 1.00 91.06 80 LYS A C 1
ATOM 662 O O . LYS A 1 80 ? -53.893 -7.895 107.339 1.00 91.06 80 LYS A O 1
ATOM 667 N N . GLN A 1 81 ? -53.141 -9.319 108.908 1.00 90.75 81 GLN A N 1
ATOM 668 C CA . GLN A 1 81 ? -51.752 -9.340 108.438 1.00 90.75 81 GLN A CA 1
ATOM 669 C C . GLN A 1 81 ? -51.617 -10.019 107.069 1.00 90.75 81 GLN A C 1
ATOM 671 O O . GLN A 1 81 ? -50.900 -9.495 106.217 1.00 90.75 81 GLN A O 1
ATOM 676 N N . ASP A 1 82 ? -52.341 -11.111 106.835 1.00 92.75 82 ASP A N 1
ATOM 677 C CA . ASP A 1 82 ? -52.356 -11.817 105.553 1.00 92.75 82 ASP A CA 1
ATOM 678 C C . ASP A 1 82 ? -52.920 -10.912 104.449 1.00 92.75 82 ASP A C 1
ATOM 680 O O . ASP A 1 82 ? -52.243 -10.683 103.449 1.00 92.75 82 ASP A O 1
ATOM 684 N N . ILE A 1 83 ? -54.073 -10.269 104.681 1.00 92.00 83 ILE A N 1
ATOM 685 C CA . ILE A 1 83 ? -54.673 -9.293 103.750 1.00 92.00 83 ILE A CA 1
ATOM 686 C C . ILE A 1 83 ? -53.720 -8.120 103.482 1.00 92.00 83 ILE A C 1
ATOM 688 O O . ILE A 1 83 ? -53.625 -7.635 102.355 1.00 92.00 83 ILE A O 1
ATOM 692 N N . GLU A 1 84 ? -53.018 -7.629 104.504 1.00 91.06 84 GLU A N 1
ATOM 693 C CA . GLU A 1 84 ? -52.023 -6.562 104.350 1.00 91.06 84 GLU A CA 1
ATOM 694 C C . GLU A 1 84 ? -50.851 -7.019 103.461 1.00 91.06 84 GLU A C 1
ATOM 696 O O . GLU A 1 84 ? -50.375 -6.255 102.619 1.00 91.06 84 GLU A O 1
ATOM 701 N N . SER A 1 85 ? -50.404 -8.271 103.610 1.00 90.38 85 SER A N 1
ATOM 702 C CA . SER A 1 85 ? -49.343 -8.858 102.784 1.00 90.38 85 SER A CA 1
ATOM 703 C C . SER A 1 85 ? -49.789 -9.092 101.335 1.00 90.38 85 SER A C 1
ATOM 705 O O . SER A 1 85 ? -49.070 -8.708 100.413 1.00 90.38 85 SER A O 1
ATOM 707 N N . GLU A 1 86 ? -51.006 -9.598 101.119 1.00 93.19 86 GLU A N 1
ATOM 708 C CA . GLU A 1 86 ? -51.601 -9.782 99.792 1.00 93.19 86 GLU A CA 1
ATOM 709 C C . GLU A 1 86 ? -51.803 -8.442 99.081 1.00 93.19 86 GLU A C 1
ATOM 711 O O . GLU A 1 86 ? -51.520 -8.317 97.891 1.00 93.19 86 GLU A O 1
ATOM 716 N N . ARG A 1 87 ? -52.229 -7.399 99.808 1.00 91.19 87 ARG A N 1
ATOM 717 C CA . ARG A 1 87 ? -52.330 -6.036 99.266 1.00 91.19 87 ARG A CA 1
ATOM 718 C C . ARG A 1 87 ? -50.979 -5.506 98.801 1.00 91.19 87 ARG A C 1
ATOM 720 O O . ARG A 1 87 ? -50.917 -4.899 97.734 1.00 91.19 87 ARG A O 1
ATOM 727 N N . LYS A 1 88 ? -49.908 -5.739 99.568 1.00 92.38 88 LYS A N 1
ATOM 728 C CA . LYS A 1 88 ? -48.546 -5.363 99.152 1.00 92.38 88 LYS A CA 1
ATOM 729 C C . LYS A 1 88 ? -48.118 -6.118 97.896 1.00 92.38 88 LYS A C 1
ATOM 731 O O . LYS A 1 88 ? -47.665 -5.480 96.953 1.00 92.38 88 LYS A O 1
ATOM 736 N N . GLN A 1 89 ? -48.342 -7.430 97.845 1.00 93.19 89 GLN A N 1
ATOM 737 C CA . GLN A 1 89 ? -48.038 -8.245 96.663 1.00 93.19 89 GLN A CA 1
ATOM 738 C C . GLN A 1 89 ? -48.837 -7.805 95.429 1.00 93.19 89 GLN A C 1
ATOM 740 O O . GLN A 1 89 ? -48.292 -7.749 94.330 1.00 93.19 89 GLN A O 1
ATOM 745 N N . LEU A 1 90 ? -50.114 -7.450 95.592 1.00 91.81 90 LEU A N 1
ATOM 746 C CA . LEU A 1 90 ? -50.947 -6.928 94.508 1.00 91.81 90 LEU A CA 1
ATOM 747 C C . LEU A 1 90 ? -50.434 -5.587 93.981 1.00 91.81 90 LEU A C 1
ATOM 749 O O . LEU A 1 90 ? -50.404 -5.391 92.766 1.00 91.81 90 LEU A O 1
ATOM 753 N N . GLU A 1 91 ? -50.010 -4.677 94.862 1.00 91.44 91 GLU A N 1
ATOM 754 C CA . GLU A 1 91 ? -49.438 -3.397 94.432 1.00 91.44 91 GLU A CA 1
ATOM 755 C C . GLU A 1 91 ? -48.076 -3.596 93.749 1.00 91.44 91 GLU A C 1
ATOM 757 O O . GLU A 1 91 ? -47.813 -2.987 92.713 1.00 91.44 91 GLU A O 1
ATOM 762 N N . GLU A 1 92 ? -47.235 -4.505 94.250 1.00 92.56 92 GLU A N 1
ATOM 763 C CA . GLU A 1 92 ? -45.992 -4.911 93.582 1.00 92.56 92 GLU A CA 1
ATOM 764 C C . GLU A 1 92 ? -46.268 -5.497 92.192 1.00 92.56 92 GLU A C 1
ATOM 766 O O . GLU A 1 92 ? -45.667 -5.064 91.208 1.00 92.56 92 GLU A O 1
ATOM 771 N N . MET A 1 93 ? -47.232 -6.413 92.070 1.00 93.50 93 MET A N 1
ATOM 772 C CA . MET A 1 93 ? -47.597 -7.028 90.793 1.00 93.50 93 MET A CA 1
ATOM 773 C C . MET A 1 93 ? -48.172 -6.005 89.807 1.00 93.50 93 MET A C 1
ATOM 775 O O . MET A 1 93 ? -47.884 -6.059 88.611 1.00 93.50 93 MET A O 1
ATOM 779 N N . LYS A 1 94 ? -48.942 -5.032 90.296 1.00 93.75 94 LYS A N 1
ATOM 780 C CA . LYS A 1 94 ? -49.450 -3.910 89.500 1.00 93.75 94 LYS A CA 1
ATOM 781 C C . LYS A 1 94 ? -48.318 -3.008 89.006 1.00 93.75 94 LYS A C 1
ATOM 783 O O . LYS A 1 94 ? -48.306 -2.667 87.825 1.00 93.75 94 LYS A O 1
ATOM 788 N N . ASN A 1 95 ? -47.343 -2.686 89.855 1.00 92.75 95 ASN A N 1
ATOM 789 C CA . ASN A 1 95 ? -46.158 -1.916 89.464 1.00 92.75 95 ASN A CA 1
ATOM 790 C C . ASN A 1 95 ? -45.310 -2.671 88.424 1.00 92.75 95 ASN A C 1
ATOM 792 O O . ASN A 1 95 ? -44.871 -2.090 87.428 1.00 92.75 95 ASN A O 1
ATOM 796 N N . VAL A 1 96 ? -45.136 -3.986 88.589 1.00 94.12 96 VAL A N 1
ATOM 797 C CA . VAL A 1 96 ? -44.476 -4.841 87.587 1.00 94.12 96 VAL A CA 1
ATOM 798 C C . VAL A 1 96 ? -45.265 -4.859 86.271 1.00 94.12 96 VAL A C 1
ATOM 800 O O . VAL A 1 96 ? -44.686 -4.783 85.190 1.00 94.12 96 VAL A O 1
ATOM 803 N N . MET A 1 97 ? -46.594 -4.893 86.324 1.00 92.25 97 MET A N 1
ATOM 804 C CA . MET A 1 97 ? -47.429 -4.856 85.123 1.00 92.25 97 MET A CA 1
ATOM 805 C C . MET A 1 97 ? -47.366 -3.502 84.402 1.00 92.25 97 MET A C 1
ATOM 807 O O . MET A 1 97 ? -47.311 -3.467 83.176 1.00 92.25 97 MET A O 1
ATOM 811 N N . GLU A 1 98 ? -47.360 -2.389 85.135 1.00 91.44 98 GLU A N 1
ATOM 812 C CA . GLU A 1 98 ? -47.168 -1.037 84.589 1.00 91.44 98 GLU A CA 1
ATOM 813 C C . GLU A 1 98 ? -45.805 -0.902 83.896 1.00 91.44 98 GLU A C 1
ATOM 815 O O . GLU A 1 98 ? -45.718 -0.486 82.737 1.00 91.44 98 GLU A O 1
ATOM 820 N N . THR A 1 99 ? -44.734 -1.330 84.567 1.00 92.69 99 THR A N 1
ATOM 821 C CA . THR A 1 99 ? -43.380 -1.327 83.990 1.00 92.69 99 THR A CA 1
ATOM 822 C C . THR A 1 99 ? -43.282 -2.239 82.763 1.00 92.69 99 THR A C 1
ATOM 824 O O . THR A 1 99 ? -42.747 -1.824 81.738 1.00 92.69 99 THR A O 1
ATOM 827 N N . SER A 1 100 ? -43.891 -3.426 82.791 1.00 93.25 100 SER A N 1
ATOM 828 C CA . SER A 1 100 ? -43.971 -4.318 81.626 1.00 93.25 100 SER A CA 1
ATOM 829 C C . SER A 1 100 ? -44.755 -3.698 80.461 1.00 93.25 100 SER A C 1
ATOM 831 O O . SER A 1 100 ? -44.288 -3.733 79.325 1.00 93.25 100 SER A O 1
ATOM 833 N N . LYS A 1 101 ? -45.906 -3.060 80.713 1.00 93.75 101 LYS A N 1
ATOM 834 C CA . LYS A 1 101 ? -46.686 -2.368 79.670 1.00 93.75 101 LYS A CA 1
ATOM 835 C C . LYS A 1 101 ? -45.883 -1.262 78.993 1.00 93.75 101 LYS A C 1
ATOM 837 O O . LYS A 1 101 ? -45.929 -1.142 77.770 1.00 93.75 101 LYS A O 1
ATOM 842 N N . THR A 1 102 ? -45.153 -0.462 79.770 1.00 92.88 102 THR A N 1
ATOM 843 C CA . THR A 1 102 ? -44.312 0.607 79.209 1.00 92.88 102 THR A CA 1
ATOM 844 C C . THR A 1 102 ? -43.129 0.052 78.415 1.00 92.88 102 THR A C 1
ATOM 846 O O . THR A 1 102 ? -42.819 0.597 77.357 1.00 92.88 102 THR A O 1
ATOM 849 N N . ALA A 1 103 ? -42.517 -1.053 78.853 1.00 93.56 103 ALA A N 1
ATOM 850 C CA . ALA A 1 103 ? -41.477 -1.747 78.093 1.00 93.56 103 ALA A CA 1
ATOM 851 C C . ALA A 1 103 ? -42.010 -2.275 76.751 1.00 93.56 103 ALA A C 1
ATOM 853 O O . ALA A 1 103 ? -41.452 -1.958 75.705 1.00 93.56 103 ALA A O 1
ATOM 854 N N . VAL A 1 104 ? -43.157 -2.962 76.757 1.00 94.75 104 VAL A N 1
ATOM 855 C CA . VAL A 1 104 ? -43.803 -3.469 75.532 1.00 94.75 104 VAL A CA 1
ATOM 856 C C . VAL A 1 104 ? -44.187 -2.333 74.577 1.00 94.75 104 VAL A C 1
ATOM 858 O O . VAL A 1 104 ? -44.106 -2.488 73.359 1.00 94.75 104 VAL A O 1
ATOM 861 N N . ALA A 1 105 ? -44.611 -1.178 75.098 1.00 92.69 105 ALA A N 1
ATOM 862 C CA . ALA A 1 105 ? -44.900 -0.011 74.268 1.00 92.69 105 ALA A CA 1
ATOM 863 C C . ALA A 1 105 ? -43.638 0.527 73.568 1.00 92.69 105 ALA A C 1
ATOM 865 O O . ALA A 1 105 ? -43.704 0.843 72.381 1.00 92.69 105 ALA A O 1
ATOM 866 N N . LYS A 1 106 ? -42.495 0.577 74.270 1.00 94.56 106 LYS A N 1
ATOM 867 C CA . LYS A 1 106 ? -41.200 0.964 73.682 1.00 94.56 106 LYS A CA 1
ATOM 868 C C . LYS A 1 106 ? -40.739 -0.032 72.621 1.00 94.56 106 LYS A C 1
ATOM 870 O O . LYS A 1 106 ? -40.454 0.380 71.505 1.00 94.56 106 LYS A O 1
ATOM 875 N N . GLU A 1 107 ? -40.779 -1.330 72.919 1.00 94.88 107 GLU A N 1
ATOM 876 C CA . GLU A 1 107 ? -40.419 -2.382 71.956 1.00 94.88 107 GLU A CA 1
ATOM 877 C C . GLU A 1 107 ? -41.289 -2.328 70.691 1.00 94.88 107 GLU A C 1
ATOM 879 O O . GLU A 1 107 ? -40.802 -2.525 69.580 1.00 94.88 107 GLU A O 1
ATOM 884 N N . ARG A 1 108 ? -42.586 -2.016 70.827 1.00 94.38 108 ARG A N 1
ATOM 885 C CA . ARG A 1 108 ? -43.474 -1.810 69.671 1.00 94.38 108 ARG A CA 1
ATOM 886 C C . ARG A 1 108 ? -43.062 -0.614 68.821 1.00 94.38 108 ARG A C 1
ATOM 888 O O . ARG A 1 108 ? -43.172 -0.701 67.601 1.00 94.38 108 ARG A O 1
ATOM 895 N N . GLN A 1 109 ? -42.629 0.478 69.445 1.00 94.62 109 GLN A N 1
ATOM 896 C CA . GLN A 1 109 ? -42.148 1.652 68.723 1.00 94.62 109 GLN A CA 1
ATOM 897 C C . GLN A 1 109 ? -40.844 1.337 67.978 1.00 94.62 109 GLN A C 1
ATOM 899 O O . GLN A 1 109 ? -40.763 1.582 66.778 1.00 94.62 109 GLN A O 1
ATOM 904 N N . GLU A 1 110 ? -39.874 0.715 68.651 1.00 95.75 110 GLU A N 1
ATOM 905 C CA . GLU A 1 110 ? -38.604 0.285 68.047 1.00 95.75 110 GLU A CA 1
ATOM 906 C C . GLU A 1 110 ? -38.828 -0.690 66.881 1.00 95.75 110 GLU A C 1
ATOM 908 O O . GLU A 1 110 ? -38.198 -0.577 65.829 1.00 95.75 110 GLU A O 1
ATOM 913 N N . LEU A 1 111 ? -39.777 -1.621 67.025 1.00 95.88 111 LEU A N 1
ATOM 914 C CA . LEU A 1 111 ? -40.152 -2.543 65.956 1.00 95.88 111 LEU A CA 1
ATOM 915 C C . LEU A 1 111 ? -40.723 -1.807 64.737 1.00 95.88 111 LEU A C 1
ATOM 917 O O . LEU A 1 111 ? -40.466 -2.208 63.601 1.00 95.88 111 LEU A O 1
ATOM 921 N N . GLU A 1 112 ? -41.514 -0.757 64.949 1.00 94.44 112 GLU A N 1
ATOM 922 C CA . GLU A 1 112 ? -42.087 0.021 63.851 1.00 94.44 112 GLU A CA 1
ATOM 923 C C . GLU A 1 112 ? -41.019 0.866 63.141 1.00 94.44 112 GLU A C 1
ATOM 925 O O . GLU A 1 112 ? -40.983 0.903 61.910 1.00 94.44 112 GLU A O 1
ATOM 930 N N . GLU A 1 113 ? -40.079 1.441 63.895 1.00 95.69 113 GLU A N 1
ATOM 931 C CA . GLU A 1 113 ? -38.905 2.126 63.344 1.00 95.69 113 GLU A CA 1
ATOM 932 C C . GLU A 1 113 ? -38.035 1.171 62.508 1.00 95.69 113 GLU A C 1
ATOM 934 O O . GLU A 1 113 ? -37.658 1.501 61.380 1.00 95.69 113 GLU A O 1
ATOM 939 N N . LEU A 1 114 ? -37.786 -0.050 62.996 1.00 96.50 114 LEU A N 1
ATOM 940 C CA . LEU A 1 114 ? -37.053 -1.085 62.258 1.00 96.50 114 LEU A CA 1
ATOM 941 C C . LEU A 1 114 ? -37.764 -1.508 60.966 1.00 96.50 114 LEU A C 1
ATOM 943 O O . LEU A 1 114 ? -37.110 -1.711 59.940 1.00 96.50 114 LEU A O 1
ATOM 947 N N . LYS A 1 115 ? -39.096 -1.634 60.974 1.00 94.75 115 LYS A N 1
ATOM 948 C CA . LYS A 1 115 ? -39.860 -1.945 59.752 1.00 94.75 115 LYS A CA 1
ATOM 949 C C . LYS A 1 115 ? -39.748 -0.840 58.712 1.00 94.75 115 LYS A C 1
ATOM 951 O O . LYS A 1 115 ? -39.625 -1.143 57.525 1.00 94.75 115 LYS A O 1
ATOM 956 N N . GLU A 1 116 ? -39.796 0.417 59.138 1.00 95.69 116 GLU A N 1
ATOM 957 C CA . GLU A 1 116 ? -39.663 1.561 58.239 1.00 95.69 116 GLU A CA 1
ATOM 958 C C . GLU A 1 116 ? -38.248 1.633 57.646 1.00 95.69 116 GLU A C 1
ATOM 960 O O . GLU A 1 116 ? -38.094 1.775 56.431 1.00 95.69 116 GLU A O 1
ATOM 965 N N . GLN A 1 117 ? -37.210 1.423 58.463 1.00 96.12 117 GLN A N 1
ATOM 966 C CA . GLN A 1 117 ? -35.831 1.301 57.976 1.00 96.12 117 GLN A CA 1
ATOM 967 C C . GLN A 1 117 ? -35.686 0.159 56.962 1.00 96.12 117 GLN A C 1
ATOM 969 O O . GLN A 1 117 ? -35.104 0.351 55.895 1.00 96.12 117 GLN A O 1
ATOM 974 N N . LEU A 1 118 ? -36.274 -1.008 57.242 1.00 96.56 118 LEU A N 1
ATOM 975 C CA . LEU A 1 118 ? -36.267 -2.143 56.320 1.00 96.56 118 LEU A CA 1
ATOM 976 C C . LEU A 1 118 ? -36.990 -1.820 55.003 1.00 96.56 118 LEU A C 1
ATOM 978 O O . LEU A 1 118 ? -36.566 -2.272 53.938 1.00 96.56 118 LEU A O 1
ATOM 982 N N . ARG A 1 119 ? -38.081 -1.047 55.053 1.00 95.81 119 ARG A N 1
ATOM 983 C CA . ARG A 1 119 ? -38.819 -0.619 53.858 1.00 95.81 119 ARG A CA 1
ATOM 984 C C . ARG A 1 119 ? -37.966 0.292 52.977 1.00 95.81 119 ARG A C 1
ATOM 986 O O . ARG A 1 119 ? -37.933 0.073 51.768 1.00 95.81 119 ARG A O 1
ATOM 993 N N . ARG A 1 120 ? -37.262 1.256 53.578 1.00 96.06 120 ARG A N 1
ATOM 994 C CA . ARG A 1 120 ? -36.337 2.157 52.870 1.00 96.06 120 ARG A CA 1
ATOM 995 C C . ARG A 1 120 ? -35.178 1.387 52.254 1.00 96.06 120 ARG A C 1
ATOM 997 O O . ARG A 1 120 ? -34.998 1.454 51.048 1.00 96.06 120 ARG A O 1
ATOM 1004 N N . ALA A 1 121 ? -34.522 0.526 53.033 1.00 96.12 121 ALA A N 1
ATOM 1005 C CA . ALA A 1 121 ? -33.437 -0.317 52.535 1.00 96.12 121 ALA A CA 1
ATOM 1006 C C . ALA A 1 121 ? -33.866 -1.190 51.340 1.00 96.12 121 ALA A C 1
ATOM 1008 O O . ALA A 1 121 ? -33.111 -1.361 50.388 1.00 96.12 121 ALA A O 1
ATOM 1009 N N . LYS A 1 122 ? -35.099 -1.720 51.340 1.00 96.31 122 LYS A N 1
ATOM 1010 C CA . LYS A 1 122 ? -35.637 -2.450 50.178 1.00 96.31 122 LYS A CA 1
ATOM 1011 C C . LYS A 1 122 ? -35.808 -1.564 48.942 1.00 96.31 122 LYS A C 1
ATOM 1013 O O . LYS A 1 122 ? -35.548 -2.037 47.841 1.00 96.31 122 LYS A O 1
ATOM 1018 N N . GLN A 1 123 ? -36.268 -0.325 49.109 1.00 96.38 123 GLN A N 1
ATOM 1019 C CA . GLN A 1 123 ? -36.400 0.624 47.998 1.00 96.38 123 GLN A CA 1
ATOM 1020 C C . GLN A 1 123 ? -35.031 1.029 47.445 1.00 96.38 123 GLN A C 1
ATOM 1022 O O . GLN A 1 123 ? -34.865 1.064 46.227 1.00 96.38 123 GLN A O 1
ATOM 1027 N N . ASP A 1 124 ? -34.055 1.249 48.324 1.00 97.19 124 ASP A N 1
ATOM 1028 C CA . ASP A 1 124 ? -32.683 1.578 47.939 1.00 97.19 124 ASP A CA 1
ATOM 1029 C C . ASP A 1 124 ? -32.067 0.434 47.121 1.00 97.19 124 ASP A C 1
ATOM 1031 O O . ASP A 1 124 ? -31.631 0.660 45.992 1.00 97.19 124 ASP A O 1
ATOM 1035 N N . ILE A 1 125 ? -32.165 -0.812 47.604 1.00 96.62 125 ILE A N 1
ATOM 1036 C CA . ILE A 1 125 ? -31.691 -2.011 46.886 1.00 96.62 125 ILE A CA 1
ATOM 1037 C C . ILE A 1 125 ? -32.360 -2.156 45.512 1.00 96.62 125 ILE A C 1
ATOM 1039 O O . ILE A 1 125 ? -31.702 -2.539 44.545 1.00 96.62 125 ILE A O 1
ATOM 1043 N N . GLU A 1 126 ? -33.660 -1.879 45.396 1.00 96.25 126 GLU A N 1
ATOM 1044 C CA . GLU A 1 126 ? -34.361 -1.947 44.108 1.00 96.25 126 GLU A CA 1
ATOM 1045 C C . GLU A 1 126 ? -33.836 -0.882 43.130 1.00 96.25 126 GLU A C 1
ATOM 1047 O O . GLU A 1 126 ? -33.637 -1.157 41.945 1.00 96.25 126 GLU A O 1
ATOM 1052 N N . SER A 1 127 ? -33.550 0.325 43.630 1.00 95.62 127 SER A N 1
ATOM 1053 C CA . SER A 1 127 ? -32.971 1.398 42.819 1.00 95.62 127 SER A CA 1
ATOM 1054 C C . SER A 1 127 ? -31.542 1.077 42.365 1.00 95.62 127 SER A C 1
ATOM 1056 O O . SER A 1 127 ? -31.227 1.249 41.186 1.00 95.62 127 SER A O 1
ATOM 1058 N N . GLU A 1 128 ? -30.712 0.518 43.251 1.00 96.88 128 GLU A N 1
ATOM 1059 C CA . GLU A 1 128 ? -29.354 0.061 42.940 1.00 96.88 128 GLU A CA 1
ATOM 1060 C C . GLU A 1 128 ? -29.368 -1.085 41.923 1.00 96.88 128 GLU A C 1
ATOM 1062 O O . GLU A 1 128 ? -28.587 -1.080 40.973 1.00 96.88 128 GLU A O 1
ATOM 1067 N N . ARG A 1 129 ? -30.297 -2.044 42.053 1.00 96.38 129 ARG A N 1
ATOM 1068 C CA . ARG A 1 129 ? -30.490 -3.120 41.065 1.00 96.38 129 ARG A CA 1
ATOM 1069 C C . ARG A 1 129 ? -30.802 -2.567 39.681 1.00 96.38 129 ARG A C 1
ATOM 1071 O O . ARG A 1 129 ? -30.235 -3.043 38.700 1.00 96.38 129 ARG A O 1
ATOM 1078 N N . LYS A 1 130 ? -31.669 -1.555 39.597 1.00 96.50 130 LYS A N 1
ATOM 1079 C CA . LYS A 1 130 ? -32.001 -0.912 38.323 1.00 96.50 130 LYS A CA 1
ATOM 1080 C C . LYS A 1 130 ? -30.793 -0.188 37.721 1.00 96.50 130 LYS A C 1
ATOM 1082 O O . LYS A 1 130 ? -30.523 -0.358 36.538 1.00 96.50 130 LYS A O 1
ATOM 1087 N N . GLN A 1 131 ? -30.035 0.549 38.534 1.00 97.12 131 GLN A N 1
ATOM 1088 C CA . GLN A 1 131 ? -28.801 1.206 38.090 1.00 97.12 131 GLN A CA 1
ATOM 1089 C C . GLN A 1 131 ? -27.749 0.203 37.600 1.00 97.12 131 GLN A C 1
ATOM 1091 O O . GLN A 1 131 ? -27.090 0.448 36.591 1.00 97.12 131 GLN A O 1
ATOM 1096 N N . LEU A 1 132 ? -27.602 -0.935 38.284 1.00 96.31 132 LEU A N 1
ATOM 1097 C CA . LEU A 1 132 ? -26.701 -2.007 37.860 1.00 96.31 132 LEU A CA 1
ATOM 1098 C C . LEU A 1 132 ? -27.126 -2.620 36.523 1.00 96.31 132 LEU A C 1
ATOM 1100 O O . LEU A 1 132 ? -26.263 -2.887 35.688 1.00 96.31 132 LEU A O 1
ATOM 1104 N N . GLU A 1 133 ? -28.426 -2.810 36.290 1.00 96.50 133 GLU A N 1
ATOM 1105 C CA . GLU A 1 133 ? -28.925 -3.305 35.002 1.00 96.50 133 GLU A CA 1
ATOM 1106 C C . GLU A 1 133 ? -28.697 -2.282 33.877 1.00 96.50 133 GLU A C 1
ATOM 1108 O O . GLU A 1 133 ? -28.240 -2.647 32.795 1.00 96.50 133 GLU A O 1
ATOM 1113 N N . ASP A 1 134 ? -28.930 -0.992 34.133 1.00 96.56 134 ASP A N 1
ATOM 1114 C CA . ASP A 1 134 ? -28.638 0.075 33.168 1.00 96.56 134 ASP A CA 1
ATOM 1115 C C . ASP A 1 134 ? -27.140 0.125 32.829 1.00 96.56 134 ASP A C 1
ATOM 1117 O O . ASP A 1 134 ? -26.768 0.186 31.655 1.00 96.56 134 ASP A O 1
ATOM 1121 N N . MET A 1 135 ? -26.270 0.022 33.838 1.00 96.94 135 MET A N 1
ATOM 1122 C CA . MET A 1 135 ? -24.818 -0.006 33.647 1.00 96.94 135 MET A CA 1
ATOM 1123 C C . MET A 1 135 ? -24.366 -1.251 32.881 1.00 96.94 135 MET A C 1
ATOM 1125 O O . MET A 1 135 ? -23.514 -1.156 32.000 1.00 96.94 135 MET A O 1
ATOM 1129 N N . LYS A 1 136 ? -24.969 -2.410 33.149 1.00 97.56 136 LYS A N 1
ATOM 1130 C CA . LYS A 1 136 ? -24.734 -3.636 32.383 1.00 97.56 136 LYS A CA 1
ATOM 1131 C C . LYS A 1 136 ? -25.129 -3.474 30.914 1.00 97.56 136 LYS A C 1
ATOM 1133 O O . LYS A 1 136 ? -24.330 -3.795 30.043 1.00 97.56 136 LYS A O 1
ATOM 1138 N N . ASN A 1 137 ? -26.293 -2.890 30.633 1.00 96.88 137 ASN A N 1
ATOM 1139 C CA . ASN A 1 137 ? -26.742 -2.624 29.264 1.00 96.88 137 ASN A CA 1
ATOM 1140 C C . ASN A 1 137 ? -25.842 -1.628 28.513 1.00 96.88 137 ASN A C 1
ATOM 1142 O O . ASN A 1 137 ? -25.746 -1.695 27.286 1.00 96.88 137 ASN A O 1
ATOM 1146 N N . ILE A 1 138 ? -25.226 -0.676 29.221 1.00 96.88 138 ILE A N 1
ATOM 1147 C CA . ILE A 1 138 ? -24.213 0.223 28.648 1.00 96.88 138 ILE A CA 1
ATOM 1148 C C . ILE A 1 138 ? -22.942 -0.569 28.328 1.00 96.88 138 ILE A C 1
ATOM 1150 O O . ILE A 1 138 ? -22.472 -0.507 27.199 1.00 96.88 138 ILE A O 1
ATOM 1154 N N . MET A 1 139 ? -22.445 -1.380 29.268 1.00 95.62 139 MET A N 1
ATOM 1155 C CA . MET A 1 139 ? -21.259 -2.215 29.045 1.00 95.62 139 MET A CA 1
ATOM 1156 C C . MET A 1 139 ? -21.438 -3.207 27.890 1.00 95.62 139 MET A C 1
ATOM 1158 O O . MET A 1 139 ? -20.505 -3.414 27.117 1.00 95.62 139 MET A O 1
ATOM 1162 N N . ASP A 1 140 ? -22.620 -3.810 27.747 1.00 96.31 140 ASP A N 1
ATOM 1163 C CA . ASP A 1 140 ? -22.917 -4.721 26.637 1.00 96.31 140 ASP A CA 1
ATOM 1164 C C . ASP A 1 140 ? -22.898 -3.978 25.290 1.00 96.31 140 ASP A C 1
ATOM 1166 O O . ASP A 1 140 ? -22.284 -4.456 24.334 1.00 96.31 140 ASP A O 1
ATOM 1170 N N . ARG A 1 141 ? -23.459 -2.762 25.230 1.00 96.31 141 ARG A N 1
ATOM 1171 C CA . ARG A 1 141 ? -23.384 -1.898 24.038 1.00 96.31 141 ARG A CA 1
ATOM 1172 C C . ARG A 1 141 ? -21.958 -1.469 23.709 1.00 96.31 141 ARG A C 1
ATOM 1174 O O . ARG A 1 141 ? -21.560 -1.542 22.549 1.00 96.31 141 ARG A O 1
ATOM 1181 N N . ASP A 1 142 ? -21.177 -1.064 24.706 1.00 96.50 142 ASP A N 1
ATOM 1182 C CA . ASP A 1 142 ? -19.773 -0.691 24.515 1.00 96.50 142 ASP A CA 1
ATOM 1183 C C . ASP A 1 142 ? -18.961 -1.889 24.012 1.00 96.50 142 ASP A C 1
ATOM 1185 O O . ASP A 1 142 ? -18.147 -1.764 23.098 1.00 96.50 142 ASP A O 1
ATOM 1189 N N . ARG A 1 143 ? -19.228 -3.086 24.546 1.00 96.06 143 ARG A N 1
ATOM 1190 C CA . ARG A 1 143 ? -18.604 -4.331 24.089 1.00 96.06 143 ARG A CA 1
ATOM 1191 C C . ARG A 1 143 ? -18.949 -4.646 22.633 1.00 96.06 143 ARG A C 1
ATOM 1193 O O . ARG A 1 143 ? -18.059 -5.044 21.882 1.00 96.06 143 ARG A O 1
ATOM 1200 N N . GLU A 1 144 ? -20.206 -4.490 22.229 1.00 96.06 144 GLU A N 1
ATOM 1201 C CA . GLU A 1 144 ? -20.634 -4.665 20.834 1.00 96.06 144 GLU A CA 1
ATOM 1202 C C . GLU A 1 144 ? -20.004 -3.620 19.901 1.00 96.06 144 GLU A C 1
ATOM 1204 O O . GLU A 1 144 ? -19.560 -3.960 18.797 1.00 96.06 144 GLU A O 1
ATOM 1209 N N . GLY A 1 145 ? -19.899 -2.369 20.359 1.00 95.44 145 GLY A N 1
ATOM 1210 C CA . GLY A 1 145 ? -19.206 -1.289 19.656 1.00 95.44 145 GLY A CA 1
ATOM 1211 C C . GLY A 1 145 ? -17.728 -1.608 19.435 1.00 95.44 145 GLY A C 1
ATOM 1212 O O . GLY A 1 145 ? -17.259 -1.597 18.297 1.00 95.44 145 GLY A O 1
ATOM 1213 N N . LEU A 1 146 ? -17.020 -2.007 20.496 1.00 94.69 146 LEU A N 1
ATOM 1214 C CA . LEU A 1 146 ? -15.616 -2.422 20.436 1.00 94.69 146 LEU A CA 1
ATOM 1215 C C . LEU A 1 146 ? -15.406 -3.640 19.528 1.00 94.69 146 LEU A C 1
ATOM 1217 O O . LEU A 1 146 ? -14.415 -3.704 18.800 1.00 94.69 146 LEU A O 1
ATOM 1221 N N . LEU A 1 147 ? -16.326 -4.609 19.538 1.00 95.12 147 LEU A N 1
ATOM 1222 C CA . LEU A 1 147 ? -16.251 -5.771 18.650 1.00 95.12 147 LEU A CA 1
ATOM 1223 C C . LEU A 1 147 ? -16.428 -5.370 17.179 1.00 95.12 147 LEU A C 1
ATOM 1225 O O . LEU A 1 147 ? -15.701 -5.855 16.313 1.00 95.12 147 LEU A O 1
ATOM 1229 N N . SER A 1 148 ? -17.367 -4.467 16.898 1.00 93.81 148 SER A N 1
ATOM 1230 C CA . SER A 1 148 ? -17.607 -3.948 15.549 1.00 93.81 148 SER A CA 1
ATOM 1231 C C . SER A 1 148 ? -16.412 -3.147 15.035 1.00 93.81 148 SER A C 1
ATOM 1233 O O . SER A 1 148 ? -15.992 -3.324 13.891 1.00 93.81 148 SER A O 1
ATOM 1235 N N . GLU A 1 149 ? -15.814 -2.316 15.889 1.00 93.62 149 GLU A N 1
ATOM 1236 C CA . GLU A 1 149 ? -14.608 -1.560 15.562 1.00 93.62 149 GLU A CA 1
ATOM 1237 C C . GLU A 1 149 ? -13.408 -2.481 15.330 1.00 93.62 149 GLU A C 1
ATOM 1239 O O . GLU A 1 149 ? -12.710 -2.327 14.329 1.00 93.62 149 GLU A O 1
ATOM 1244 N N . LYS A 1 150 ? -13.223 -3.509 16.166 1.00 93.69 150 LYS A N 1
ATOM 1245 C CA . LYS A 1 150 ? -12.211 -4.547 15.944 1.00 93.69 150 LYS A CA 1
ATOM 1246 C C . LYS A 1 150 ? -12.373 -5.213 14.573 1.00 93.69 150 LYS A C 1
ATOM 1248 O O . LYS A 1 150 ? -11.402 -5.280 13.824 1.00 93.69 150 LYS A O 1
ATOM 1253 N N . ASN A 1 151 ? -13.581 -5.660 14.226 1.00 93.19 151 ASN A N 1
ATOM 1254 C CA . ASN A 1 151 ? -13.846 -6.294 12.932 1.00 93.19 151 ASN A CA 1
ATOM 1255 C C . ASN A 1 151 ? -13.576 -5.330 11.763 1.00 93.19 151 ASN A C 1
ATOM 1257 O O . ASN A 1 151 ? -13.016 -5.736 10.746 1.00 93.19 151 ASN A O 1
ATOM 1261 N N . ARG A 1 152 ? -13.925 -4.042 11.907 1.00 94.00 152 ARG A N 1
ATOM 1262 C CA . ARG A 1 152 ? -13.600 -3.009 10.908 1.00 94.00 152 ARG A CA 1
ATOM 1263 C C . ARG A 1 152 ? -12.087 -2.881 10.716 1.00 94.00 152 ARG A C 1
ATOM 1265 O O . ARG A 1 152 ? -11.622 -2.898 9.580 1.00 94.00 152 ARG A O 1
ATOM 1272 N N . LEU A 1 153 ? -11.325 -2.797 11.809 1.00 92.38 153 LEU A N 1
ATOM 1273 C CA . LEU A 1 153 ? -9.862 -2.709 11.755 1.00 92.38 153 LEU A CA 1
ATOM 1274 C C . LEU A 1 153 ? -9.239 -3.950 11.109 1.00 92.38 153 LEU A C 1
ATOM 1276 O O . LEU A 1 153 ? -8.269 -3.817 10.372 1.00 92.38 153 LEU A O 1
ATOM 1280 N N . GLU A 1 154 ? -9.775 -5.147 11.359 1.00 93.75 154 GLU A N 1
ATOM 1281 C CA . GLU A 1 154 ? -9.309 -6.385 10.716 1.00 93.75 154 GLU A CA 1
ATOM 1282 C C . GLU A 1 154 ? -9.479 -6.342 9.187 1.00 93.75 154 GLU A C 1
ATOM 1284 O O . GLU A 1 154 ? -8.574 -6.760 8.460 1.00 93.75 154 GLU A O 1
ATOM 1289 N N . VAL A 1 155 ? -10.587 -5.780 8.688 1.00 94.12 155 VAL A N 1
ATOM 1290 C CA . VAL A 1 155 ? -10.811 -5.580 7.245 1.00 94.12 155 VAL A CA 1
ATOM 1291 C C . VAL A 1 155 ? -9.839 -4.546 6.667 1.00 94.12 155 VAL A C 1
ATOM 1293 O O . VAL A 1 155 ? -9.179 -4.838 5.669 1.00 94.12 155 VAL A O 1
ATOM 1296 N N . GLU A 1 156 ? -9.687 -3.382 7.307 1.00 93.81 156 GLU A N 1
ATOM 1297 C CA . GLU A 1 156 ? -8.735 -2.343 6.872 1.00 93.81 156 GLU A CA 1
ATOM 1298 C C . GLU A 1 156 ? -7.285 -2.868 6.854 1.00 93.81 156 GLU A C 1
ATOM 1300 O O . GLU A 1 156 ? -6.534 -2.615 5.909 1.00 93.81 156 GLU A O 1
ATOM 1305 N N . TRP A 1 157 ? -6.892 -3.669 7.852 1.00 92.25 157 TRP A N 1
ATOM 1306 C CA . TRP A 1 157 ? -5.591 -4.350 7.874 1.00 92.25 157 TRP A CA 1
ATOM 1307 C C . TRP A 1 157 ? -5.410 -5.298 6.685 1.00 92.25 157 TRP A C 1
ATOM 1309 O O . TRP A 1 157 ? -4.343 -5.311 6.069 1.00 92.25 157 TRP A O 1
ATOM 1319 N N . ALA A 1 158 ? -6.432 -6.084 6.338 1.00 93.94 158 ALA A N 1
ATOM 1320 C CA . ALA A 1 158 ? -6.367 -6.992 5.196 1.00 93.94 158 ALA A CA 1
ATOM 1321 C C . ALA A 1 158 ? -6.236 -6.241 3.856 1.00 93.94 158 ALA A C 1
ATOM 1323 O O . ALA A 1 158 ? -5.541 -6.711 2.953 1.00 93.94 158 ALA A O 1
ATOM 1324 N N . GLU A 1 159 ? -6.871 -5.075 3.717 1.00 93.44 159 GLU A N 1
ATOM 1325 C CA . GLU A 1 159 ? -6.720 -4.212 2.539 1.00 93.44 159 GLU A CA 1
ATOM 1326 C C . GLU A 1 159 ? -5.311 -3.627 2.418 1.00 93.44 159 GLU A C 1
ATOM 1328 O O . GLU A 1 159 ? -4.742 -3.634 1.325 1.00 93.44 159 GLU A O 1
ATOM 1333 N N . ILE A 1 160 ? -4.718 -3.185 3.531 1.00 94.50 160 ILE A N 1
ATOM 1334 C CA . ILE A 1 160 ? -3.329 -2.700 3.575 1.00 94.50 160 ILE A CA 1
ATOM 1335 C C . ILE A 1 160 ? -2.359 -3.786 3.107 1.00 94.50 160 ILE A C 1
ATOM 1337 O O . ILE A 1 160 ? -1.505 -3.513 2.268 1.00 94.50 160 ILE A O 1
ATOM 1341 N N . ILE A 1 161 ? -2.528 -5.026 3.576 1.00 93.38 161 ILE A N 1
ATOM 1342 C CA . ILE A 1 161 ? -1.689 -6.159 3.152 1.00 93.38 161 ILE A CA 1
ATOM 1343 C C . ILE A 1 161 ? -1.816 -6.403 1.640 1.00 93.38 161 ILE A C 1
ATOM 1345 O O . ILE A 1 161 ? -0.815 -6.629 0.960 1.00 93.38 161 ILE A O 1
ATOM 1349 N N . LYS A 1 162 ? -3.033 -6.330 1.083 1.00 93.62 162 LYS A N 1
ATOM 1350 C CA . LYS A 1 162 ? -3.249 -6.481 -0.367 1.00 93.62 162 LYS A CA 1
ATOM 1351 C C . LYS A 1 162 ? -2.574 -5.367 -1.169 1.00 93.62 162 LYS A C 1
ATOM 1353 O O . LYS A 1 162 ? -1.935 -5.669 -2.176 1.00 93.62 162 LYS A O 1
ATOM 1358 N N . ARG A 1 163 ? -2.690 -4.108 -0.730 1.00 92.44 163 ARG A N 1
ATOM 1359 C CA . ARG A 1 163 ? -2.012 -2.968 -1.371 1.00 92.44 163 ARG A CA 1
ATOM 1360 C C . ARG A 1 163 ? -0.491 -3.085 -1.283 1.00 92.44 163 ARG A C 1
ATOM 1362 O O . ARG A 1 163 ? 0.191 -2.801 -2.260 1.00 92.44 163 ARG A O 1
ATOM 1369 N N . GLU A 1 164 ? 0.054 -3.555 -0.160 1.00 92.56 164 GLU A N 1
ATOM 1370 C CA . GLU A 1 164 ? 1.494 -3.824 -0.030 1.00 92.56 164 GLU A CA 1
ATOM 1371 C C . GLU A 1 164 ? 1.987 -4.872 -1.038 1.00 92.56 164 GLU A C 1
ATOM 1373 O O . GLU A 1 164 ? 3.005 -4.650 -1.696 1.00 92.56 164 GLU A O 1
ATOM 1378 N N . ASP A 1 165 ? 1.252 -5.975 -1.218 1.00 93.69 165 ASP A N 1
ATOM 1379 C CA . ASP A 1 165 ? 1.578 -7.004 -2.217 1.00 93.69 165 ASP A CA 1
ATOM 1380 C C . ASP A 1 165 ? 1.500 -6.461 -3.657 1.00 93.69 165 ASP A C 1
ATOM 1382 O O . ASP A 1 165 ? 2.386 -6.712 -4.480 1.00 93.69 165 ASP A O 1
ATOM 1386 N N . GLN A 1 166 ? 0.474 -5.663 -3.970 1.00 91.38 166 GLN A N 1
ATOM 1387 C CA . GLN A 1 166 ? 0.347 -4.994 -5.270 1.00 91.38 166 GLN A CA 1
ATOM 1388 C C . GLN A 1 166 ? 1.513 -4.032 -5.528 1.00 91.38 166 GLN A C 1
ATOM 1390 O O . GLN A 1 166 ? 2.155 -4.111 -6.578 1.00 91.38 166 GLN A O 1
ATOM 1395 N N . LEU A 1 167 ? 1.855 -3.193 -4.550 1.00 93.94 167 LEU A N 1
ATOM 1396 C CA . LEU A 1 167 ? 3.009 -2.299 -4.611 1.00 93.94 167 LEU A CA 1
ATOM 1397 C C . LEU A 1 167 ? 4.313 -3.059 -4.841 1.00 93.94 167 LEU A C 1
ATOM 1399 O O . LEU A 1 167 ? 5.136 -2.640 -5.657 1.00 93.94 167 LEU A O 1
ATOM 1403 N N . GLN A 1 168 ? 4.506 -4.190 -4.162 1.00 94.56 168 GLN A N 1
ATOM 1404 C CA . GLN A 1 168 ? 5.691 -5.020 -4.346 1.00 94.56 168 GLN A CA 1
ATOM 1405 C C . GLN A 1 168 ? 5.787 -5.557 -5.782 1.00 94.56 168 GLN A C 1
ATOM 1407 O O . GLN A 1 168 ? 6.860 -5.486 -6.387 1.00 94.56 168 GLN A O 1
ATOM 1412 N N . LYS A 1 169 ? 4.671 -6.015 -6.365 1.00 93.06 169 LYS A N 1
ATOM 1413 C CA . LYS A 1 169 ? 4.612 -6.466 -7.768 1.00 93.06 169 LYS A CA 1
ATOM 1414 C C . LYS A 1 169 ? 4.967 -5.351 -8.750 1.00 93.06 169 LYS A C 1
ATOM 1416 O O . LYS A 1 169 ? 5.792 -5.571 -9.638 1.00 93.06 169 LYS A O 1
ATOM 1421 N N . ILE A 1 170 ? 4.403 -4.153 -8.577 1.00 91.12 170 ILE A N 1
ATOM 1422 C CA . ILE A 1 170 ? 4.696 -3.009 -9.456 1.00 91.12 170 ILE A CA 1
ATOM 1423 C C . ILE A 1 170 ? 6.175 -2.616 -9.334 1.00 91.12 170 ILE A C 1
ATOM 1425 O O . ILE A 1 170 ? 6.853 -2.442 -10.346 1.00 91.12 170 ILE A O 1
ATOM 1429 N N . VAL A 1 171 ? 6.716 -2.552 -8.112 1.00 93.94 171 VAL A N 1
ATOM 1430 C CA . VAL A 1 171 ? 8.137 -2.243 -7.876 1.00 93.94 171 VAL A CA 1
ATOM 1431 C C . VAL A 1 171 ? 9.054 -3.251 -8.574 1.00 93.94 171 VAL A C 1
ATOM 1433 O O . VAL A 1 171 ? 10.026 -2.840 -9.211 1.00 93.94 171 VAL A O 1
ATOM 1436 N N . MET A 1 172 ? 8.748 -4.551 -8.509 1.00 93.75 172 MET A N 1
ATOM 1437 C CA . MET A 1 172 ? 9.515 -5.579 -9.224 1.00 93.75 172 MET A CA 1
ATOM 1438 C C . MET A 1 172 ? 9.443 -5.405 -10.749 1.00 93.75 172 MET A C 1
ATOM 1440 O O . MET A 1 172 ? 10.466 -5.537 -11.425 1.00 93.75 172 MET A O 1
ATOM 1444 N N . SER A 1 173 ? 8.271 -5.060 -11.294 1.00 92.44 173 SER A N 1
ATOM 1445 C CA . SER A 1 173 ? 8.113 -4.777 -12.729 1.00 92.44 173 SER A CA 1
ATOM 1446 C C . SER A 1 173 ? 8.970 -3.587 -13.165 1.00 92.44 173 SER A C 1
ATOM 1448 O O . SER A 1 173 ? 9.776 -3.710 -14.086 1.00 92.44 173 SER A O 1
ATOM 1450 N N . VAL A 1 174 ? 8.887 -2.464 -12.442 1.00 93.25 174 VAL A N 1
ATOM 1451 C CA . VAL A 1 174 ? 9.678 -1.252 -12.724 1.00 93.25 174 VAL A CA 1
ATOM 1452 C C . VAL A 1 174 ? 11.181 -1.536 -12.663 1.00 93.25 174 VAL A C 1
ATOM 1454 O O . VAL A 1 174 ? 11.952 -1.009 -13.467 1.00 93.25 174 VAL A O 1
ATOM 1457 N N . GLN A 1 175 ? 11.624 -2.385 -11.732 1.00 93.12 175 GLN A N 1
ATOM 1458 C CA . GLN A 1 175 ? 13.022 -2.816 -11.664 1.00 93.12 175 GLN A CA 1
ATOM 1459 C C . GLN A 1 175 ? 13.442 -3.638 -12.890 1.00 93.12 175 GLN A C 1
ATOM 1461 O O . GLN A 1 175 ? 14.533 -3.410 -13.416 1.00 93.12 175 GLN A O 1
ATOM 1466 N N . SER A 1 176 ? 12.590 -4.549 -13.368 1.00 92.38 176 SER A N 1
ATOM 1467 C CA . SER A 1 176 ? 12.851 -5.322 -14.589 1.00 92.38 176 SER A CA 1
ATOM 1468 C C . SER A 1 176 ? 12.952 -4.415 -15.816 1.00 92.38 176 SER A C 1
ATOM 1470 O O . SER A 1 176 ? 13.920 -4.498 -16.573 1.00 92.38 176 SER A O 1
ATOM 1472 N N . ASP A 1 177 ? 12.017 -3.480 -15.980 1.00 91.19 177 ASP A N 1
ATOM 1473 C CA . ASP A 1 177 ? 12.020 -2.556 -17.118 1.00 91.19 177 ASP A CA 1
ATOM 1474 C C . ASP A 1 177 ? 13.212 -1.597 -17.069 1.00 91.19 177 ASP A C 1
ATOM 1476 O O . ASP A 1 177 ? 13.829 -1.302 -18.095 1.00 91.19 177 ASP A O 1
ATOM 1480 N N . ARG A 1 178 ? 13.645 -1.202 -15.866 1.00 92.81 178 ARG A N 1
ATOM 1481 C CA . ARG A 1 178 ? 14.910 -0.485 -15.679 1.00 92.81 178 ARG A CA 1
ATOM 1482 C C . ARG A 1 178 ? 16.116 -1.279 -16.165 1.00 92.81 178 ARG A C 1
ATOM 1484 O O . ARG A 1 178 ? 16.990 -0.690 -16.798 1.00 92.81 178 ARG A O 1
ATOM 1491 N N . GLN A 1 179 ? 16.191 -2.577 -15.886 1.00 93.62 179 GLN A N 1
ATOM 1492 C CA . GLN A 1 179 ? 17.290 -3.411 -16.384 1.00 93.62 179 GLN A CA 1
ATOM 1493 C C . GLN A 1 179 ? 17.272 -3.501 -17.914 1.00 93.62 179 GLN A C 1
ATOM 1495 O O . GLN A 1 179 ? 18.319 -3.329 -18.538 1.00 93.62 179 GLN A O 1
ATOM 1500 N N . LYS A 1 180 ? 16.093 -3.683 -18.522 1.00 93.00 180 LYS A N 1
ATOM 1501 C CA . LYS A 1 180 ? 15.938 -3.682 -19.988 1.00 93.00 180 LYS A CA 1
ATOM 1502 C C . LYS A 1 180 ? 16.406 -2.360 -20.602 1.00 93.00 180 LYS A C 1
ATOM 1504 O O . LYS A 1 180 ? 17.146 -2.379 -21.581 1.00 93.00 180 LYS A O 1
ATOM 1509 N N . LEU A 1 181 ? 16.048 -1.224 -19.996 1.00 93.50 181 LEU A N 1
ATOM 1510 C CA . LEU A 1 181 ? 16.476 0.110 -20.444 1.00 93.50 181 LEU A CA 1
ATOM 1511 C C . LEU A 1 181 ? 17.989 0.289 -20.384 1.00 93.50 181 LEU A C 1
ATOM 1513 O O . LEU A 1 181 ? 18.580 0.796 -21.334 1.00 93.50 181 LEU A O 1
ATOM 1517 N N . VAL A 1 182 ? 18.630 -0.176 -19.311 1.00 94.62 182 VAL A N 1
ATOM 1518 C CA . VAL A 1 182 ? 20.095 -0.142 -19.197 1.00 94.62 182 VAL A CA 1
ATOM 1519 C C . VAL A 1 182 ? 20.757 -0.983 -20.295 1.00 94.62 182 VAL A C 1
ATOM 1521 O O . VAL A 1 182 ? 21.722 -0.532 -20.909 1.00 94.62 182 VAL A O 1
ATOM 1524 N N . ILE A 1 183 ? 20.236 -2.180 -20.578 1.00 94.06 183 ILE A N 1
ATOM 1525 C CA . ILE A 1 183 ? 20.768 -3.055 -21.636 1.00 94.06 183 ILE A CA 1
ATOM 1526 C C . ILE A 1 183 ? 20.607 -2.409 -23.019 1.00 94.06 183 ILE A C 1
ATOM 1528 O O . ILE A 1 183 ? 21.565 -2.374 -23.795 1.00 94.06 183 ILE A O 1
ATOM 1532 N N . ALA A 1 184 ? 19.426 -1.866 -23.319 1.00 92.81 184 ALA A N 1
ATOM 1533 C CA . ALA A 1 184 ? 19.150 -1.203 -24.591 1.00 92.81 184 ALA A CA 1
ATOM 1534 C C . ALA A 1 184 ? 20.050 0.029 -24.797 1.00 92.81 184 ALA A C 1
ATOM 1536 O O . ALA A 1 184 ? 20.663 0.177 -25.853 1.00 92.81 184 ALA A O 1
ATOM 1537 N N . LEU A 1 185 ? 20.224 0.856 -23.760 1.00 94.25 185 LEU A N 1
ATOM 1538 C CA . LEU A 1 185 ? 21.113 2.019 -23.807 1.00 94.25 185 LEU A CA 1
ATOM 1539 C C . LEU A 1 185 ? 22.572 1.620 -24.081 1.00 94.25 185 LEU A C 1
ATOM 1541 O O . LEU A 1 185 ? 23.234 2.224 -24.927 1.00 94.25 185 LEU A O 1
ATOM 1545 N N . ASN A 1 186 ? 23.072 0.586 -23.397 1.00 94.62 186 ASN A N 1
ATOM 1546 C CA . ASN A 1 186 ? 24.426 0.077 -23.624 1.00 94.62 186 ASN A CA 1
ATOM 1547 C C . ASN A 1 186 ? 24.599 -0.455 -25.054 1.00 94.62 186 ASN A C 1
ATOM 1549 O O . ASN A 1 186 ? 25.639 -0.225 -25.667 1.00 94.62 186 ASN A O 1
ATOM 1553 N N . THR A 1 187 ? 23.580 -1.127 -25.595 1.00 93.44 187 THR A N 1
ATOM 1554 C CA . THR A 1 187 ? 23.591 -1.664 -26.966 1.00 93.44 187 THR A CA 1
ATOM 1555 C C . THR A 1 187 ? 23.699 -0.545 -28.001 1.00 93.44 187 THR A C 1
ATOM 1557 O O . THR A 1 187 ? 24.585 -0.587 -28.853 1.00 93.44 187 THR A O 1
ATOM 1560 N N . ILE A 1 188 ? 22.871 0.497 -27.879 1.00 92.38 188 ILE A N 1
ATOM 1561 C CA . ILE A 1 188 ? 22.924 1.681 -28.752 1.00 92.38 188 ILE A CA 1
ATOM 1562 C C . ILE A 1 188 ? 24.295 2.362 -28.652 1.00 92.38 188 ILE A C 1
ATOM 1564 O O . ILE A 1 188 ? 24.916 2.660 -29.668 1.00 92.38 188 ILE A O 1
ATOM 1568 N N . THR A 1 189 ? 24.817 2.525 -27.432 1.00 93.12 189 THR A N 1
ATOM 1569 C CA . THR A 1 189 ? 26.141 3.131 -27.200 1.00 93.12 189 THR A CA 1
ATOM 1570 C C . THR A 1 189 ? 27.261 2.352 -27.902 1.00 93.12 189 THR A C 1
ATOM 1572 O O . THR A 1 189 ? 28.209 2.950 -28.414 1.00 93.12 189 THR A O 1
ATOM 1575 N N . LEU A 1 190 ? 27.189 1.016 -27.928 1.00 94.31 190 LEU A N 1
ATOM 1576 C CA . LEU A 1 190 ? 28.160 0.187 -28.648 1.00 94.31 190 LEU A CA 1
ATOM 1577 C C . LEU A 1 190 ? 28.037 0.361 -30.165 1.00 94.31 190 LEU A C 1
ATOM 1579 O O . LEU A 1 190 ? 29.049 0.614 -30.815 1.00 94.31 190 LEU A O 1
ATOM 1583 N N . LYS A 1 191 ? 26.817 0.311 -30.712 1.00 92.56 191 LYS A N 1
ATOM 1584 C CA . LYS A 1 191 ? 26.575 0.521 -32.148 1.00 92.56 191 LYS A CA 1
ATOM 1585 C C . LYS A 1 191 ? 27.039 1.895 -32.628 1.00 92.56 191 LYS A C 1
ATOM 1587 O O . LYS A 1 191 ? 27.625 2.002 -33.698 1.00 92.56 191 LYS A O 1
ATOM 1592 N N . GLU A 1 192 ? 26.861 2.937 -31.823 1.00 91.44 192 GLU A N 1
ATOM 1593 C CA . GLU A 1 192 ? 27.359 4.282 -32.138 1.00 91.44 192 GLU A CA 1
ATOM 1594 C C . GLU A 1 192 ? 28.886 4.335 -32.221 1.00 91.44 192 GLU A C 1
ATOM 1596 O O . GLU A 1 192 ? 29.441 4.973 -33.116 1.00 91.44 192 GLU A O 1
ATOM 1601 N N . ARG A 1 193 ? 29.588 3.627 -31.327 1.00 93.00 193 ARG A N 1
ATOM 1602 C CA . ARG A 1 193 ? 31.052 3.507 -31.407 1.00 93.00 193 ARG A CA 1
ATOM 1603 C C . ARG A 1 193 ? 31.485 2.744 -32.655 1.00 93.00 193 ARG A C 1
ATOM 1605 O O . ARG A 1 193 ? 32.435 3.163 -33.309 1.00 93.00 193 ARG A O 1
ATOM 1612 N N . GLU A 1 194 ? 30.804 1.651 -32.994 1.00 91.69 194 GLU A N 1
ATOM 1613 C CA . GLU A 1 194 ? 31.078 0.893 -34.222 1.00 91.69 194 GLU A CA 1
ATOM 1614 C C . GLU A 1 194 ? 30.851 1.745 -35.475 1.00 91.69 194 GLU A C 1
ATOM 1616 O O . GLU A 1 194 ? 31.685 1.749 -36.382 1.00 91.69 194 GLU A O 1
ATOM 1621 N N . GLN A 1 195 ? 29.764 2.516 -35.507 1.00 92.12 195 GLN A N 1
ATOM 1622 C CA . GLN A 1 195 ? 29.476 3.452 -36.587 1.00 92.12 195 GLN A CA 1
ATOM 1623 C C . GLN A 1 195 ? 30.574 4.517 -36.705 1.00 92.12 195 GLN A C 1
ATOM 1625 O O . GLN A 1 195 ? 31.049 4.770 -37.808 1.00 92.12 195 GLN A O 1
ATOM 1630 N N . GLN A 1 196 ? 31.035 5.092 -35.589 1.00 93.38 196 GLN A N 1
ATOM 1631 C CA . GLN A 1 196 ? 32.121 6.077 -35.594 1.00 93.38 196 GLN A CA 1
ATOM 1632 C C . GLN A 1 196 ? 33.413 5.511 -36.200 1.00 93.38 196 GLN A C 1
ATOM 1634 O O . GLN A 1 196 ? 34.109 6.205 -36.942 1.00 93.38 196 GLN A O 1
ATOM 1639 N N . VAL A 1 197 ? 33.743 4.248 -35.905 1.00 93.75 197 VAL A N 1
ATOM 1640 C CA . VAL A 1 197 ? 34.898 3.569 -36.514 1.00 93.75 197 VAL A CA 1
ATOM 1641 C C . VAL A 1 197 ? 34.705 3.439 -38.026 1.00 93.75 197 VAL A C 1
ATOM 1643 O O . VAL A 1 197 ? 35.598 3.820 -38.780 1.00 93.75 197 VAL A O 1
ATOM 1646 N N . LYS A 1 198 ? 33.525 3.001 -38.482 1.00 90.12 198 LYS A N 1
ATOM 1647 C CA . LYS A 1 198 ? 33.213 2.886 -39.917 1.00 90.12 198 LYS A CA 1
ATOM 1648 C C . LYS A 1 198 ? 33.236 4.240 -40.637 1.00 90.12 198 LYS A C 1
ATOM 1650 O O . LYS A 1 198 ? 33.697 4.306 -41.771 1.00 90.12 198 LYS A O 1
ATOM 1655 N N . GLU A 1 199 ? 32.787 5.323 -39.999 1.00 91.44 199 GLU A N 1
ATOM 1656 C CA . GLU A 1 199 ? 32.876 6.686 -40.552 1.00 91.44 199 GLU A CA 1
ATOM 1657 C C . GLU A 1 199 ? 34.334 7.145 -40.706 1.00 91.44 199 GLU A C 1
ATOM 1659 O O . GLU A 1 199 ? 34.704 7.742 -41.723 1.00 91.44 199 GLU A O 1
ATOM 1664 N N . ASN A 1 200 ? 35.187 6.818 -39.732 1.00 93.50 200 ASN A N 1
ATOM 1665 C CA . ASN A 1 200 ? 36.618 7.098 -39.822 1.00 93.50 200 ASN A CA 1
ATOM 1666 C C . ASN A 1 200 ? 37.271 6.311 -40.967 1.00 93.50 200 ASN A C 1
ATOM 1668 O O . ASN A 1 200 ? 38.077 6.869 -41.711 1.00 93.50 200 ASN A O 1
ATOM 1672 N N . ASP A 1 201 ? 36.922 5.035 -41.136 1.00 90.12 201 ASP A N 1
ATOM 1673 C CA . ASP A 1 201 ? 37.461 4.205 -42.218 1.00 90.12 201 ASP A CA 1
ATOM 1674 C C . ASP A 1 201 ? 36.959 4.657 -43.596 1.00 90.12 201 ASP A C 1
ATOM 1676 O O . ASP A 1 201 ? 37.751 4.731 -44.534 1.00 90.12 201 ASP A O 1
ATOM 1680 N N . LEU A 1 202 ? 35.695 5.083 -43.705 1.00 91.56 202 LEU A N 1
ATOM 1681 C CA . LEU A 1 202 ? 35.172 5.722 -44.915 1.00 91.56 202 LEU A CA 1
ATOM 1682 C C . LEU A 1 202 ? 35.982 6.976 -45.274 1.00 91.56 202 LEU A C 1
ATOM 1684 O O . LEU A 1 202 ? 36.314 7.177 -46.438 1.00 91.56 202 LEU A O 1
ATOM 1688 N N . THR A 1 203 ? 36.335 7.799 -44.285 1.00 91.62 203 THR A N 1
ATOM 1689 C CA . THR A 1 203 ? 37.149 9.008 -44.501 1.00 91.62 203 THR A CA 1
ATOM 1690 C C . THR A 1 203 ? 38.553 8.659 -45.011 1.00 91.62 203 THR A C 1
ATOM 1692 O O . THR A 1 203 ? 39.056 9.308 -45.928 1.00 91.62 203 THR A O 1
ATOM 1695 N N . LYS A 1 204 ? 39.181 7.602 -44.473 1.00 93.25 204 LYS A N 1
ATOM 1696 C CA . LYS A 1 204 ? 40.484 7.116 -44.962 1.00 93.25 204 LYS A CA 1
ATOM 1697 C C . LYS A 1 204 ? 40.400 6.601 -46.399 1.00 93.25 204 LYS A C 1
ATOM 1699 O O . LYS A 1 204 ? 41.253 6.959 -47.204 1.00 93.25 204 LYS A O 1
ATOM 1704 N N . LEU A 1 205 ? 39.374 5.815 -46.731 1.00 91.69 205 LEU A N 1
ATOM 1705 C CA . LEU A 1 205 ? 39.160 5.314 -48.094 1.00 91.69 205 LEU A CA 1
ATOM 1706 C C . LEU A 1 205 ? 38.886 6.451 -49.082 1.00 91.69 205 LEU A C 1
ATOM 1708 O O . LEU A 1 205 ? 39.401 6.427 -50.193 1.00 91.69 205 LEU A O 1
ATOM 1712 N N . GLN A 1 206 ? 38.143 7.488 -48.678 1.00 90.00 206 GLN A N 1
ATOM 1713 C CA . GLN A 1 206 ? 37.981 8.699 -49.493 1.00 90.00 206 GLN A CA 1
ATOM 1714 C C . GLN A 1 206 ? 39.330 9.352 -49.793 1.00 90.00 206 GLN A C 1
ATOM 1716 O O . GLN A 1 206 ? 39.592 9.711 -50.937 1.00 90.00 206 GLN A O 1
ATOM 1721 N N . GLN A 1 207 ? 40.192 9.481 -48.782 1.00 92.69 207 GLN A N 1
ATOM 1722 C CA . GLN A 1 207 ? 41.523 10.051 -48.959 1.00 92.69 207 GLN A CA 1
ATOM 1723 C C . GLN A 1 207 ? 42.394 9.191 -49.887 1.00 92.69 207 GLN A C 1
ATOM 1725 O O . GLN A 1 207 ? 43.024 9.737 -50.789 1.00 92.69 207 GLN A O 1
ATOM 1730 N N . GLN A 1 208 ? 42.399 7.867 -49.702 1.00 89.62 208 GLN A N 1
ATOM 1731 C CA . GLN A 1 208 ? 43.127 6.928 -50.565 1.00 89.62 208 GLN A CA 1
ATOM 1732 C C . GLN A 1 208 ? 42.648 7.014 -52.016 1.00 89.62 208 GLN A C 1
ATOM 1734 O O . GLN A 1 208 ? 43.458 7.198 -52.925 1.00 89.62 208 GLN A O 1
ATOM 1739 N N . LEU A 1 209 ? 41.333 7.013 -52.222 1.00 91.31 209 LEU A N 1
ATOM 1740 C CA . LEU A 1 209 ? 40.735 7.141 -53.542 1.00 91.31 209 LEU A CA 1
ATOM 1741 C C . LEU A 1 209 ? 41.112 8.465 -54.225 1.00 91.31 209 LEU A C 1
ATOM 1743 O O . LEU A 1 209 ? 41.380 8.482 -55.426 1.00 91.31 209 LEU A O 1
ATOM 1747 N N . GLU A 1 210 ? 41.144 9.582 -53.494 1.00 90.44 210 GLU A N 1
ATOM 1748 C CA . GLU A 1 210 ? 41.619 10.855 -54.051 1.00 90.44 21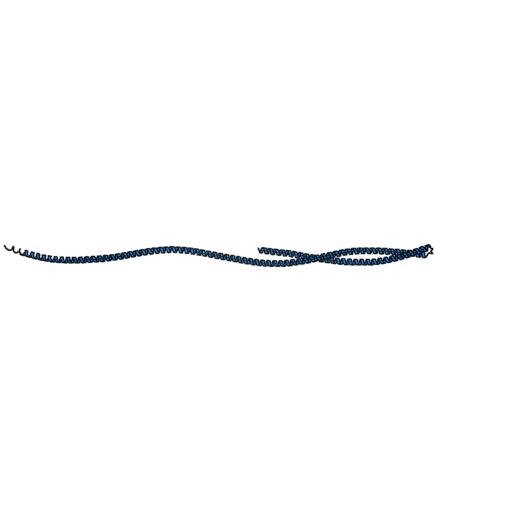0 GLU A CA 1
ATOM 1749 C C . GLU A 1 210 ? 43.106 10.791 -54.426 1.00 90.44 210 GLU A C 1
ATOM 1751 O O . GLU A 1 210 ? 43.459 11.212 -55.527 1.00 90.44 210 GLU A O 1
ATOM 1756 N N . THR A 1 211 ? 43.964 10.188 -53.593 1.00 91.31 211 THR A N 1
ATOM 1757 C CA . THR A 1 211 ? 45.389 10.009 -53.934 1.00 91.31 211 THR A CA 1
ATOM 1758 C C . THR A 1 211 ? 45.608 9.097 -55.146 1.00 91.31 211 THR A C 1
ATOM 1760 O O . THR A 1 211 ? 46.472 9.360 -55.982 1.00 91.31 211 THR A O 1
ATOM 1763 N N . SER A 1 212 ? 44.793 8.052 -55.291 1.00 89.25 212 SER A N 1
ATOM 1764 C CA . SER A 1 212 ? 44.847 7.129 -56.424 1.00 89.25 212 SER A CA 1
ATOM 1765 C C . SER A 1 212 ? 44.380 7.814 -57.715 1.00 89.25 212 SER A C 1
ATOM 1767 O O . SER A 1 212 ? 45.035 7.731 -58.753 1.00 89.25 212 SER A O 1
ATOM 1769 N N . LYS A 1 213 ? 43.309 8.620 -57.652 1.00 89.50 213 LYS A N 1
ATOM 1770 C CA . LYS A 1 213 ? 42.872 9.454 -58.787 1.00 89.50 213 LYS A CA 1
ATOM 1771 C C . LYS A 1 213 ? 43.941 10.446 -59.236 1.00 89.50 213 LYS A C 1
ATOM 1773 O O . LYS A 1 213 ? 44.082 10.639 -60.444 1.00 89.50 213 LYS A O 1
ATOM 1778 N N . THR A 1 214 ? 44.651 11.092 -58.305 1.00 91.06 214 THR A N 1
ATOM 1779 C CA . THR A 1 214 ? 45.737 12.017 -58.661 1.00 91.06 214 THR A CA 1
ATOM 1780 C C . THR A 1 214 ? 46.895 11.280 -59.324 1.00 91.06 214 THR A C 1
ATO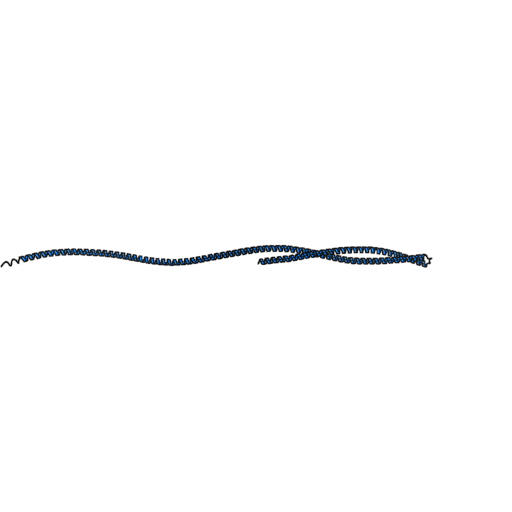M 1782 O O . THR A 1 214 ? 47.341 11.724 -60.375 1.00 91.06 214 THR A O 1
ATOM 1785 N N . ALA A 1 215 ? 47.288 10.110 -58.808 1.00 88.81 215 ALA A N 1
ATOM 1786 C CA . ALA A 1 215 ? 48.330 9.283 -59.422 1.00 88.81 215 ALA A CA 1
ATOM 1787 C C . ALA A 1 215 ? 47.952 8.848 -60.852 1.00 88.81 215 ALA A C 1
ATOM 1789 O O . ALA A 1 215 ? 48.727 9.025 -61.786 1.00 88.81 215 ALA A O 1
ATOM 1790 N N . VAL A 1 216 ? 46.712 8.390 -61.070 1.00 88.06 216 VAL A N 1
ATOM 1791 C CA . VAL A 1 216 ? 46.213 8.056 -62.420 1.00 88.06 216 VAL A CA 1
ATOM 1792 C C . VAL A 1 216 ? 46.216 9.273 -63.355 1.00 88.06 216 VAL A C 1
ATOM 1794 O O . VAL A 1 216 ? 46.382 9.125 -64.569 1.00 88.06 216 VAL A O 1
ATOM 1797 N N . ALA A 1 217 ? 45.980 10.482 -62.836 1.00 87.50 217 ALA A N 1
ATOM 1798 C CA . ALA A 1 217 ? 46.045 11.705 -63.634 1.00 87.50 217 ALA A CA 1
ATOM 1799 C C . ALA A 1 217 ? 47.488 12.040 -64.051 1.00 87.50 217 ALA A C 1
ATOM 1801 O O . ALA A 1 217 ? 47.697 12.420 -65.203 1.00 87.50 217 ALA A O 1
ATOM 1802 N N . GLU A 1 218 ? 48.459 11.839 -63.157 1.00 89.19 218 GLU A N 1
ATOM 1803 C CA . GLU A 1 218 ? 49.895 11.992 -63.427 1.00 89.19 218 GLU A CA 1
ATOM 1804 C C . GLU A 1 218 ? 50.382 10.959 -64.458 1.00 89.19 218 GLU A C 1
ATOM 1806 O O . GLU A 1 218 ? 50.910 11.346 -65.499 1.00 89.19 218 GLU A O 1
ATOM 1811 N N . GLU A 1 219 ? 50.077 9.667 -64.275 1.00 85.06 219 GLU A N 1
ATOM 1812 C CA . GLU A 1 219 ? 50.395 8.599 -65.246 1.00 85.06 219 GLU A CA 1
ATOM 1813 C C . GLU A 1 219 ? 49.820 8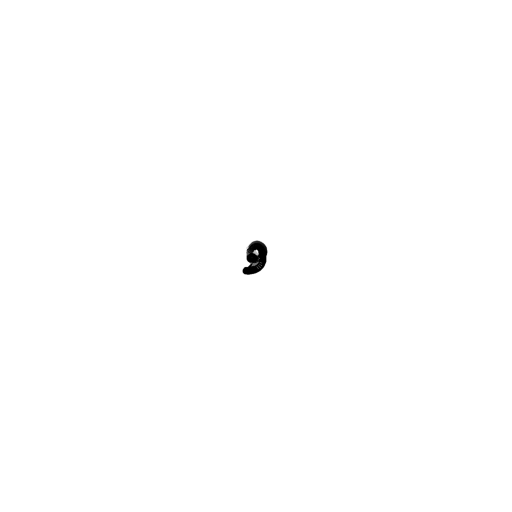.894 -66.644 1.00 85.06 219 GLU A C 1
ATOM 1815 O O . GLU A 1 219 ? 50.438 8.629 -67.679 1.00 85.06 219 GLU A O 1
ATOM 1820 N N . ARG A 1 220 ? 48.607 9.465 -66.706 1.00 84.69 220 ARG A N 1
ATOM 1821 C CA . ARG A 1 220 ? 47.994 9.896 -67.973 1.00 84.69 220 ARG A CA 1
ATOM 1822 C C . ARG A 1 220 ? 48.760 11.030 -68.635 1.00 84.69 220 ARG A C 1
ATOM 1824 O O . ARG A 1 220 ? 48.837 11.033 -69.864 1.00 84.69 220 ARG A O 1
ATOM 1831 N N . GLN A 1 221 ? 49.268 11.979 -67.857 1.00 88.00 221 GLN A N 1
ATOM 1832 C CA . GLN A 1 221 ? 50.072 13.074 -68.380 1.00 88.00 221 GLN A CA 1
ATOM 1833 C C . GLN A 1 221 ? 51.403 12.547 -68.926 1.00 88.00 221 GLN A C 1
ATOM 1835 O O . GLN A 1 221 ? 51.734 12.837 -70.074 1.00 88.00 221 GLN A O 1
ATOM 1840 N N . GLU A 1 222 ? 52.108 11.708 -68.164 1.00 86.25 222 GLU A N 1
ATOM 1841 C CA . GLU A 1 222 ? 53.376 11.102 -68.589 1.00 86.25 222 GLU A CA 1
ATOM 1842 C C . GLU A 1 222 ? 53.214 10.260 -69.865 1.00 86.25 222 GLU A C 1
ATOM 1844 O O . GLU A 1 222 ? 54.017 10.366 -70.796 1.00 86.25 222 GLU A O 1
ATOM 1849 N N . LEU A 1 223 ? 52.134 9.473 -69.970 1.00 85.12 223 LEU A N 1
ATOM 1850 C CA . LEU A 1 223 ? 51.829 8.726 -71.194 1.00 85.12 223 LEU A CA 1
ATOM 1851 C C . LEU A 1 223 ? 51.629 9.658 -72.402 1.00 85.12 223 LEU A C 1
ATOM 1853 O O . LEU A 1 223 ? 52.026 9.320 -73.520 1.00 85.12 223 LEU A O 1
ATOM 1857 N N . GLU A 1 224 ? 50.974 10.803 -72.212 1.00 86.94 224 GLU A N 1
ATOM 1858 C CA . GLU A 1 224 ? 50.724 11.756 -73.294 1.00 86.94 224 GLU A CA 1
ATOM 1859 C C . GLU A 1 224 ? 52.014 12.465 -73.735 1.00 86.94 224 GLU A C 1
ATOM 1861 O O . GLU A 1 224 ? 52.246 12.629 -74.935 1.00 86.94 224 GLU A O 1
ATOM 1866 N N . GLU A 1 225 ? 52.901 12.786 -72.791 1.00 88.25 225 GLU A N 1
ATOM 1867 C CA . GLU A 1 225 ? 54.240 13.311 -73.075 1.00 88.25 225 GLU A CA 1
ATOM 1868 C C . GLU A 1 225 ? 55.088 12.301 -73.869 1.00 88.25 225 GLU A C 1
ATOM 1870 O O . GLU A 1 225 ? 55.672 12.668 -74.894 1.00 88.25 225 GLU A O 1
ATOM 1875 N N . LEU A 1 226 ? 55.085 11.018 -73.479 1.00 85.56 226 LEU A N 1
ATOM 1876 C CA . LEU A 1 226 ? 55.766 9.939 -74.213 1.00 85.56 226 LEU A CA 1
ATOM 1877 C C . LEU A 1 226 ? 55.221 9.762 -75.638 1.00 85.56 226 LEU A C 1
ATOM 1879 O O . LEU A 1 226 ? 55.987 9.579 -76.587 1.00 85.56 226 LEU A O 1
ATOM 1883 N N . LYS A 1 227 ? 53.898 9.841 -75.834 1.00 83.88 227 LYS A N 1
ATOM 1884 C CA . LYS A 1 227 ? 53.302 9.785 -77.183 1.00 83.88 227 LYS A CA 1
ATOM 1885 C C . LYS A 1 227 ? 53.755 10.946 -78.062 1.00 83.88 227 LYS A C 1
ATOM 1887 O O . LYS A 1 227 ? 53.987 10.742 -79.256 1.00 83.88 227 LYS A O 1
ATOM 1892 N N . GLU A 1 228 ? 53.846 12.149 -77.503 1.00 88.06 228 GLU A N 1
ATOM 1893 C CA . GLU A 1 228 ? 54.286 13.336 -78.236 1.00 88.06 228 GLU A CA 1
ATOM 1894 C C . GLU A 1 228 ? 55.779 13.254 -78.589 1.00 88.06 228 GLU A C 1
ATOM 1896 O O . GLU A 1 228 ? 56.146 13.573 -79.722 1.00 88.06 228 GLU A O 1
ATOM 1901 N N . GLN A 1 229 ? 56.628 12.756 -77.682 1.00 83.81 229 GLN A N 1
ATOM 1902 C CA . GLN A 1 229 ? 58.039 12.455 -77.971 1.00 83.81 229 GLN A CA 1
ATOM 1903 C C . GLN A 1 229 ? 58.165 11.458 -79.130 1.00 83.81 229 GLN A C 1
ATOM 1905 O O . GLN A 1 229 ? 58.793 11.770 -80.143 1.00 83.81 229 GLN A O 1
ATOM 1910 N N . LEU A 1 230 ? 57.432 10.341 -79.066 1.00 85.69 230 LEU A N 1
ATOM 1911 C CA . LEU A 1 230 ? 57.398 9.335 -80.129 1.00 85.69 230 LEU A CA 1
ATOM 1912 C C . LEU A 1 230 ? 56.907 9.909 -81.469 1.00 85.69 230 LEU A C 1
ATOM 1914 O O . LEU A 1 230 ? 57.354 9.489 -82.542 1.00 85.69 230 LEU A O 1
ATOM 1918 N N . ARG A 1 231 ? 55.961 10.859 -81.443 1.00 84.38 231 ARG A N 1
ATOM 1919 C CA . ARG A 1 231 ? 55.479 11.555 -82.646 1.00 84.38 231 ARG A CA 1
ATOM 1920 C C . ARG A 1 231 ? 56.587 12.402 -83.270 1.00 84.38 231 ARG A C 1
ATOM 1922 O O . ARG A 1 231 ? 56.742 12.351 -84.489 1.00 84.38 231 ARG A O 1
ATOM 1929 N N . ARG A 1 232 ? 57.349 13.142 -82.459 1.00 85.31 232 ARG A N 1
ATOM 1930 C CA . ARG A 1 232 ? 58.490 13.956 -82.913 1.00 85.31 232 ARG A CA 1
ATOM 1931 C C . ARG A 1 232 ? 59.609 13.082 -83.470 1.00 85.31 232 ARG A C 1
ATOM 1933 O O . ARG A 1 232 ? 59.970 13.263 -84.625 1.00 85.31 232 ARG A O 1
ATOM 1940 N N . ALA A 1 233 ? 60.019 12.043 -82.742 1.00 82.56 233 ALA A N 1
ATOM 1941 C CA . ALA A 1 233 ? 61.044 11.103 -83.196 1.00 82.56 233 ALA A CA 1
ATOM 1942 C C . ALA A 1 233 ? 60.686 10.445 -84.545 1.00 82.56 233 ALA A C 1
ATOM 1944 O O . ALA A 1 233 ? 61.531 10.285 -85.427 1.00 82.56 233 ALA A O 1
ATOM 1945 N N . LYS A 1 234 ? 59.405 10.103 -84.762 1.00 82.75 234 LYS A N 1
ATOM 1946 C CA . LYS A 1 234 ? 58.924 9.611 -86.068 1.00 82.75 234 LYS A CA 1
ATOM 1947 C C . LYS A 1 234 ? 59.056 10.653 -87.182 1.00 82.75 234 LYS A C 1
ATOM 1949 O O . LYS A 1 234 ? 59.421 10.275 -88.295 1.00 82.75 234 LYS A O 1
ATOM 1954 N N . GLN A 1 235 ? 58.739 11.920 -86.906 1.00 84.50 235 GLN A N 1
ATOM 1955 C CA . GLN A 1 235 ? 58.885 13.015 -87.873 1.00 84.50 235 GLN A CA 1
ATOM 1956 C C . GLN A 1 235 ? 60.356 13.261 -88.218 1.00 84.50 235 GLN A C 1
ATOM 1958 O O . GLN A 1 235 ? 60.681 13.405 -89.397 1.00 84.50 235 GLN A O 1
ATOM 1963 N N . ASP A 1 236 ? 61.236 13.228 -87.218 1.00 81.88 236 ASP A N 1
ATOM 1964 C CA . ASP A 1 236 ? 62.678 13.404 -87.396 1.00 81.88 236 ASP A CA 1
ATOM 1965 C C . ASP A 1 236 ? 63.253 12.297 -88.293 1.00 81.88 236 ASP A C 1
ATOM 1967 O O . ASP A 1 236 ? 63.856 12.601 -89.323 1.00 81.88 236 ASP A O 1
ATOM 1971 N N . ILE A 1 237 ? 62.938 11.021 -88.025 1.00 79.06 237 ILE A N 1
ATOM 1972 C CA . ILE A 1 237 ? 63.322 9.889 -88.894 1.00 79.06 237 ILE A CA 1
ATOM 1973 C C . ILE A 1 237 ? 62.805 10.053 -90.325 1.00 79.06 237 ILE A C 1
ATOM 1975 O O . ILE A 1 237 ? 63.482 9.672 -91.281 1.00 79.06 237 ILE A O 1
ATOM 1979 N N . GLU A 1 238 ? 61.578 10.542 -90.503 1.00 82.81 238 GLU A N 1
ATOM 1980 C CA . GLU A 1 238 ? 61.022 10.759 -91.837 1.00 82.81 238 GLU A CA 1
ATOM 1981 C C . GLU A 1 238 ? 61.769 11.870 -92.587 1.00 82.81 238 GLU A C 1
ATOM 1983 O O . GLU A 1 238 ? 62.007 11.741 -93.791 1.00 82.81 238 GLU A O 1
ATOM 1988 N N . SER A 1 239 ? 62.196 12.918 -91.879 1.00 78.81 239 SER A N 1
ATOM 1989 C CA . SER A 1 239 ? 63.038 13.976 -92.440 1.00 78.81 239 SER A CA 1
ATOM 1990 C C . SER A 1 239 ? 64.443 13.473 -92.808 1.00 78.81 239 SER A C 1
ATOM 1992 O O . SER A 1 239 ? 64.875 13.680 -93.942 1.00 78.81 239 SER A O 1
ATOM 1994 N N . GLU A 1 240 ? 65.103 12.709 -91.930 1.00 80.31 240 GLU A N 1
ATOM 1995 C CA . GLU A 1 240 ? 66.412 12.093 -92.192 1.00 80.31 240 GLU A CA 1
ATOM 1996 C C . GLU A 1 240 ? 66.344 11.101 -93.359 1.00 80.31 240 GLU A C 1
ATOM 1998 O O . GLU A 1 240 ? 67.221 11.070 -94.219 1.00 80.31 240 GLU A O 1
ATOM 2003 N N . ARG A 1 241 ? 65.274 10.300 -93.453 1.00 77.00 241 ARG A N 1
ATOM 2004 C CA . ARG A 1 241 ? 65.065 9.389 -94.590 1.00 77.00 241 ARG A CA 1
ATOM 2005 C C . ARG A 1 241 ? 64.968 10.134 -95.916 1.00 77.00 241 ARG A C 1
ATOM 2007 O O . ARG A 1 241 ? 65.527 9.655 -96.897 1.00 77.00 241 ARG A O 1
ATOM 2014 N N . LYS A 1 242 ? 64.268 11.273 -95.959 1.00 80.25 242 LYS A N 1
ATOM 2015 C CA . LYS A 1 242 ? 64.177 12.104 -97.171 1.00 80.25 242 LYS A CA 1
ATOM 2016 C C . LYS A 1 242 ? 65.543 12.662 -97.560 1.00 80.25 242 LYS A C 1
ATOM 2018 O O . LYS A 1 242 ? 65.926 12.520 -98.715 1.00 80.25 242 LYS A O 1
ATOM 2023 N N . GLN A 1 243 ? 66.301 13.186 -96.597 1.00 77.19 243 GLN A N 1
ATOM 2024 C CA . GLN A 1 243 ? 67.671 13.662 -96.826 1.00 77.19 243 GLN A CA 1
ATOM 2025 C C . GLN A 1 243 ? 68.601 12.544 -97.326 1.00 77.19 243 GLN A C 1
ATOM 2027 O O . GLN A 1 243 ? 69.391 12.758 -98.243 1.00 77.19 243 GLN A O 1
ATOM 2032 N N . LEU A 1 244 ? 68.479 11.328 -96.779 1.00 73.19 244 LEU A N 1
ATOM 2033 C CA . LEU A 1 244 ? 69.228 10.155 -97.242 1.00 73.19 244 LEU A CA 1
ATOM 2034 C C . LEU A 1 244 ? 68.892 9.807 -98.702 1.00 73.19 244 LEU A C 1
ATOM 2036 O O . LEU A 1 244 ? 69.790 9.496 -99.483 1.00 73.19 244 LEU A O 1
ATOM 2040 N N . GLU A 1 245 ? 67.606 9.827 -99.061 1.00 72.12 245 GLU A N 1
ATOM 2041 C CA . GLU A 1 245 ? 67.130 9.537 -100.419 1.00 72.12 245 GLU A CA 1
ATOM 2042 C C . GLU A 1 245 ? 67.598 10.612 -101.416 1.00 72.12 245 GLU A C 1
ATOM 2044 O O . GLU A 1 245 ? 68.013 10.284 -102.526 1.00 72.12 245 GLU A O 1
ATOM 2049 N N . GLU A 1 246 ? 67.596 11.885 -101.008 1.00 72.00 246 GLU A N 1
ATOM 2050 C CA . GLU A 1 246 ? 68.126 13.013 -101.785 1.00 72.00 246 GLU A CA 1
ATOM 2051 C C . GLU A 1 246 ? 69.638 12.882 -102.022 1.00 72.00 246 GLU A C 1
ATOM 2053 O O . GLU A 1 246 ? 70.075 12.940 -103.174 1.00 72.00 246 GLU A O 1
ATOM 2058 N N . MET A 1 247 ? 70.430 12.610 -100.975 1.00 68.19 247 MET A N 1
ATOM 2059 C CA . MET A 1 247 ? 71.882 12.406 -101.097 1.00 68.19 247 MET A CA 1
ATOM 2060 C C . MET A 1 247 ? 72.243 11.176 -101.938 1.00 68.19 247 MET A C 1
ATOM 2062 O O . MET A 1 247 ? 73.226 11.193 -102.671 1.00 68.19 247 MET A O 1
ATOM 2066 N N . LYS A 1 248 ? 71.448 10.102 -101.876 1.00 65.62 248 LYS A N 1
ATOM 2067 C CA . LYS A 1 248 ? 71.683 8.877 -102.658 1.00 65.62 248 LYS A CA 1
ATOM 2068 C C . LYS A 1 248 ? 71.460 9.067 -104.167 1.00 65.62 248 LYS A C 1
ATOM 2070 O O . LYS A 1 248 ? 72.000 8.289 -104.951 1.00 65.62 248 LYS A O 1
ATOM 2075 N N . ASN A 1 249 ? 70.675 10.068 -104.569 1.00 64.31 249 ASN A N 1
ATOM 2076 C CA . ASN A 1 249 ? 70.358 10.374 -105.968 1.00 64.31 249 ASN A CA 1
ATOM 2077 C C . ASN A 1 249 ? 71.327 11.393 -106.615 1.00 64.31 249 ASN A C 1
ATOM 2079 O O . ASN A 1 249 ? 71.151 11.726 -107.788 1.00 64.31 249 ASN A O 1
ATOM 2083 N N . GLN A 1 250 ? 72.342 11.876 -105.888 1.00 58.25 250 GLN A N 1
ATOM 2084 C CA . GLN A 1 250 ? 73.428 12.727 -106.401 1.00 58.25 250 GLN A CA 1
ATOM 2085 C C . GLN A 1 250 ? 74.723 11.911 -106.622 1.00 58.25 250 GLN A C 1
ATOM 2087 O O . GLN A 1 250 ? 75.017 10.989 -105.867 1.00 58.25 250 GLN A O 1
ATOM 2092 N N . ASP A 1 251 ? 75.509 12.231 -107.661 1.00 51.22 251 ASP A N 1
ATOM 2093 C CA . ASP A 1 251 ? 76.831 11.623 -107.922 1.00 51.22 251 ASP A CA 1
ATOM 2094 C C . ASP A 1 251 ? 77.864 12.151 -106.902 1.00 51.22 251 ASP A C 1
ATOM 2096 O O . ASP A 1 251 ? 78.269 13.312 -106.970 1.00 51.22 251 ASP A O 1
ATOM 2100 N N . CYS A 1 252 ? 78.274 11.320 -105.934 1.00 48.69 252 CYS A N 1
ATOM 2101 C CA . CYS A 1 252 ? 78.984 11.784 -104.731 1.00 48.69 252 CYS A CA 1
ATOM 2102 C C . CYS A 1 252 ? 80.527 11.726 -104.773 1.00 48.69 252 CYS A C 1
ATOM 2104 O O . CYS A 1 252 ? 81.151 10.761 -105.226 1.00 48.69 252 CYS A O 1
ATOM 2106 N N . SER A 1 253 ? 81.133 12.733 -104.140 1.00 56.66 253 SER A N 1
ATOM 2107 C CA . SER A 1 253 ? 82.535 12.883 -103.736 1.00 56.66 253 SER A CA 1
ATOM 2108 C C . SER A 1 253 ? 82.819 12.296 -102.331 1.00 56.66 253 SER A C 1
ATOM 2110 O O . SER A 1 253 ? 81.924 11.887 -101.594 1.00 56.66 253 SER A O 1
ATOM 2112 N N . GLY A 1 254 ? 84.094 12.225 -101.921 1.00 61.00 254 GLY A N 1
ATOM 2113 C CA . GLY A 1 254 ? 84.513 11.557 -100.674 1.00 61.00 254 GLY A CA 1
ATOM 2114 C C . GLY A 1 254 ? 83.999 12.162 -99.352 1.00 61.00 254 GLY A C 1
ATOM 2115 O O . GLY A 1 254 ? 83.927 11.428 -98.370 1.00 61.00 254 GLY A O 1
ATOM 2116 N N . LYS A 1 255 ? 83.628 13.454 -99.317 1.00 63.41 255 LYS A N 1
ATOM 2117 C CA . LYS A 1 255 ? 83.046 14.115 -98.125 1.00 63.41 255 LYS A CA 1
ATOM 2118 C C . LYS A 1 255 ? 81.565 13.770 -97.939 1.00 63.41 255 LYS A C 1
ATOM 2120 O O . LYS A 1 255 ? 81.165 13.399 -96.844 1.00 63.41 255 LYS A O 1
ATOM 2125 N N . GLU A 1 256 ? 80.792 13.760 -99.022 1.00 63.28 256 GLU A N 1
ATOM 2126 C CA . GLU A 1 256 ? 79.364 13.389 -99.011 1.00 63.28 256 GLU A CA 1
ATOM 2127 C C . GLU A 1 256 ? 79.165 11.920 -98.597 1.00 63.28 256 GLU A C 1
ATOM 2129 O O . GLU A 1 256 ? 78.175 11.560 -97.968 1.00 63.28 256 GLU A O 1
ATOM 2134 N N . ARG A 1 257 ? 80.154 11.052 -98.859 1.00 66.44 257 ARG A N 1
ATOM 2135 C CA . ARG A 1 257 ? 80.153 9.665 -98.366 1.00 66.44 257 ARG A CA 1
ATOM 2136 C C . ARG A 1 257 ? 80.333 9.559 -96.844 1.00 66.44 257 ARG A C 1
ATOM 2138 O O . ARG A 1 257 ? 79.830 8.598 -96.268 1.00 66.44 257 ARG A O 1
ATOM 2145 N N . GLN A 1 258 ? 81.043 10.496 -96.205 1.00 70.69 258 GLN A N 1
ATOM 2146 C CA . GLN A 1 258 ? 81.141 10.562 -94.739 1.00 70.69 258 GLN A CA 1
ATOM 2147 C C . GLN A 1 258 ? 79.829 11.069 -94.132 1.00 70.69 258 GLN A C 1
ATOM 2149 O O . GLN A 1 258 ? 79.311 10.428 -93.224 1.00 70.69 258 GLN A O 1
ATOM 2154 N N . GLU A 1 259 ? 79.246 12.128 -94.697 1.00 72.12 259 GLU A N 1
ATOM 2155 C CA . GLU A 1 259 ? 77.946 12.673 -94.270 1.00 72.12 259 GLU A CA 1
ATOM 2156 C C . GLU A 1 259 ? 76.814 11.640 -94.417 1.00 72.12 259 GLU A C 1
ATOM 2158 O O . GLU A 1 259 ? 75.988 11.478 -93.520 1.00 72.12 259 GLU A O 1
ATOM 2163 N N . LEU A 1 260 ? 76.818 10.849 -95.497 1.00 73.31 260 LEU A N 1
ATOM 2164 C CA . LEU A 1 260 ? 75.876 9.744 -95.688 1.00 73.31 260 LEU A CA 1
ATOM 2165 C C . LEU A 1 260 ? 76.011 8.659 -94.607 1.00 73.31 260 LEU A C 1
ATOM 2167 O O . LEU A 1 260 ? 75.013 8.073 -94.184 1.00 73.31 260 LEU A O 1
ATOM 2171 N N . GLU A 1 261 ? 77.235 8.343 -94.188 1.00 76.00 261 GLU A N 1
ATOM 2172 C CA . GLU A 1 261 ? 77.479 7.321 -93.169 1.00 76.00 261 GLU A CA 1
ATOM 2173 C C . GLU A 1 261 ? 77.124 7.833 -91.763 1.00 76.00 261 GLU A C 1
ATOM 2175 O O . GLU A 1 261 ? 76.537 7.090 -90.975 1.00 76.00 261 GLU A O 1
ATOM 2180 N N . GLU A 1 262 ? 77.371 9.117 -91.481 1.00 78.50 262 GLU A N 1
ATOM 2181 C CA . GLU A 1 262 ? 76.895 9.796 -90.270 1.00 78.50 262 GLU A CA 1
ATOM 2182 C C . GLU A 1 262 ? 75.362 9.805 -90.193 1.00 78.50 262 GLU A C 1
ATOM 2184 O O . GLU A 1 262 ? 74.805 9.433 -89.157 1.00 78.50 262 GLU A O 1
ATOM 2189 N N . LEU A 1 263 ? 74.669 10.117 -91.295 1.00 79.62 263 LEU A N 1
ATOM 2190 C CA . LEU A 1 263 ? 73.204 10.112 -91.350 1.00 79.62 263 LEU A CA 1
ATOM 2191 C C . LEU A 1 263 ? 72.619 8.700 -91.157 1.00 79.62 263 LEU A C 1
ATOM 2193 O O . LEU A 1 263 ? 71.596 8.522 -90.498 1.00 79.62 263 LEU A O 1
ATOM 2197 N N . LYS A 1 264 ? 73.269 7.655 -91.688 1.00 79.31 264 LYS A N 1
ATOM 2198 C CA . LYS A 1 264 ? 72.850 6.262 -91.435 1.00 79.31 264 LYS A CA 1
ATOM 2199 C C . LYS A 1 264 ? 73.003 5.867 -89.972 1.00 79.31 264 LYS A C 1
ATOM 2201 O O . LYS A 1 264 ? 72.154 5.137 -89.457 1.00 79.31 264 LYS A O 1
ATOM 2206 N N . GLU A 1 265 ? 74.076 6.303 -89.318 1.00 81.31 265 GLU A N 1
ATOM 2207 C CA . GLU A 1 265 ? 74.294 6.028 -87.899 1.00 81.31 265 GLU A CA 1
ATOM 2208 C C . GLU A 1 265 ? 73.296 6.805 -87.025 1.00 81.31 265 GLU A C 1
ATOM 2210 O O . GLU A 1 265 ? 72.758 6.227 -86.080 1.00 81.31 265 GLU A O 1
ATOM 2215 N N . GLN A 1 266 ? 72.962 8.052 -87.380 1.00 78.94 266 GLN A N 1
ATOM 2216 C CA . GLN A 1 266 ? 71.873 8.818 -86.752 1.00 78.94 266 GLN A CA 1
ATOM 2217 C C . GLN A 1 266 ? 70.527 8.095 -86.895 1.00 78.94 266 GLN A C 1
ATOM 2219 O O . GLN A 1 266 ? 69.891 7.783 -85.888 1.00 78.94 266 GLN A O 1
ATOM 2224 N N . LEU A 1 267 ? 70.175 7.660 -88.109 1.00 81.75 267 LEU A N 1
ATOM 2225 C CA . LEU A 1 267 ? 68.954 6.896 -88.372 1.00 81.75 267 LEU A CA 1
ATOM 2226 C C . LEU A 1 267 ? 68.915 5.562 -87.603 1.00 81.75 267 LEU A C 1
ATOM 2228 O O . LEU A 1 267 ? 67.845 5.091 -87.202 1.00 81.75 267 LEU A O 1
ATOM 2232 N N . ARG A 1 268 ? 70.069 4.905 -87.414 1.00 81.38 268 ARG A N 1
ATOM 2233 C CA . ARG A 1 268 ? 70.178 3.670 -86.623 1.00 81.38 268 ARG A CA 1
ATOM 2234 C C . ARG A 1 268 ? 69.910 3.943 -85.144 1.00 81.38 268 ARG A C 1
ATOM 2236 O O . ARG A 1 268 ? 69.178 3.164 -84.535 1.00 81.38 268 ARG A O 1
ATOM 2243 N N . ARG A 1 269 ? 70.467 5.025 -84.591 1.00 81.81 269 ARG A N 1
ATOM 2244 C CA . ARG A 1 269 ? 70.244 5.451 -83.199 1.00 81.81 269 ARG A CA 1
ATOM 2245 C C . ARG A 1 269 ? 68.793 5.860 -82.969 1.00 81.81 269 ARG A C 1
ATOM 2247 O O . ARG A 1 269 ? 68.145 5.254 -82.128 1.00 81.81 269 ARG A O 1
ATOM 2254 N N . ALA A 1 270 ? 68.232 6.712 -83.826 1.00 80.44 270 ALA A N 1
ATOM 2255 C CA . ALA A 1 270 ? 66.833 7.132 -83.740 1.00 80.44 270 ALA A CA 1
ATOM 2256 C C . ALA A 1 270 ? 65.848 5.945 -83.799 1.00 80.44 270 ALA A C 1
ATOM 2258 O O . ALA A 1 270 ? 64.837 5.919 -83.101 1.00 80.44 270 ALA A O 1
ATOM 2259 N N . LYS A 1 271 ? 66.141 4.902 -84.593 1.00 81.94 271 LYS A N 1
ATOM 2260 C CA . LYS A 1 271 ? 65.347 3.658 -84.586 1.00 81.94 271 LYS A CA 1
ATOM 2261 C C . LYS A 1 271 ? 65.452 2.881 -83.273 1.00 81.94 271 LYS A C 1
ATOM 2263 O O . LYS A 1 271 ? 64.468 2.258 -82.883 1.00 81.94 271 LYS A O 1
ATOM 2268 N N . GLN A 1 272 ? 66.627 2.862 -82.643 1.00 84.19 272 GLN A N 1
ATOM 2269 C CA . GLN A 1 272 ? 66.806 2.235 -81.331 1.00 84.19 272 GLN A CA 1
ATOM 2270 C C . GLN A 1 272 ? 66.051 3.016 -80.250 1.00 84.19 272 GLN A C 1
ATOM 2272 O O . GLN A 1 272 ? 65.383 2.385 -79.435 1.00 84.19 272 GLN A O 1
ATOM 2277 N N . ASP A 1 273 ? 66.073 4.347 -80.316 1.00 82.25 273 ASP A N 1
ATOM 2278 C CA . ASP A 1 273 ? 65.361 5.230 -79.387 1.00 82.25 273 ASP A CA 1
ATOM 2279 C C . ASP A 1 273 ? 63.832 5.100 -79.527 1.00 82.25 273 ASP A C 1
ATOM 2281 O O . ASP A 1 273 ? 63.123 4.945 -78.539 1.00 82.25 273 ASP A O 1
ATOM 2285 N N . ILE A 1 274 ? 63.295 5.014 -80.752 1.00 81.44 274 ILE A N 1
ATOM 2286 C CA . ILE A 1 274 ? 61.862 4.726 -80.958 1.00 81.44 274 ILE A CA 1
ATOM 2287 C C . ILE A 1 274 ? 61.463 3.360 -80.386 1.00 81.44 274 ILE A C 1
ATOM 2289 O O . ILE A 1 274 ? 60.342 3.189 -79.903 1.00 81.44 274 ILE A O 1
ATOM 2293 N N . GLU A 1 275 ? 62.331 2.354 -80.489 1.00 84.75 275 GLU A N 1
ATOM 2294 C CA . GLU A 1 275 ? 62.037 1.018 -79.972 1.00 84.75 275 GLU A CA 1
ATOM 2295 C C . GLU A 1 275 ? 62.033 0.998 -78.434 1.00 84.75 275 GLU A C 1
ATOM 2297 O O . GLU A 1 275 ? 61.188 0.322 -77.842 1.00 84.75 275 GLU A O 1
ATOM 2302 N N . SER A 1 276 ? 62.920 1.753 -77.771 1.00 82.31 276 SER A N 1
ATOM 2303 C CA . SER A 1 276 ? 62.880 1.917 -76.311 1.00 82.31 276 SER A CA 1
ATOM 2304 C C . SER A 1 276 ? 61.668 2.738 -75.860 1.00 82.31 276 SER A C 1
ATOM 2306 O O . SER A 1 276 ? 60.973 2.300 -74.943 1.00 82.31 276 SER A O 1
ATOM 2308 N N . GLU A 1 277 ? 61.340 3.843 -76.537 1.00 84.75 277 GLU A N 1
ATOM 2309 C CA . GLU A 1 277 ? 60.135 4.644 -76.261 1.00 84.75 277 GLU A CA 1
ATOM 2310 C C . GLU A 1 277 ? 58.847 3.822 -76.430 1.00 84.75 277 GLU A C 1
ATOM 2312 O O . GLU A 1 277 ? 57.926 3.918 -75.620 1.00 84.75 277 GLU A O 1
ATOM 2317 N N . ARG A 1 278 ? 58.769 2.953 -77.450 1.00 81.12 278 ARG A N 1
ATOM 2318 C CA . ARG A 1 278 ? 57.624 2.043 -77.637 1.00 81.12 278 ARG A CA 1
ATOM 2319 C C . ARG A 1 278 ? 57.453 1.066 -76.480 1.00 81.12 278 ARG A C 1
ATOM 2321 O O . ARG A 1 278 ? 56.318 0.806 -76.087 1.00 81.12 278 ARG A O 1
ATOM 2328 N N . LYS A 1 279 ? 58.551 0.519 -75.950 1.00 87.31 279 LYS A N 1
ATOM 2329 C CA . LYS A 1 279 ? 58.504 -0.382 -74.788 1.00 87.31 279 LYS A CA 1
ATOM 2330 C C . LYS A 1 279 ? 58.037 0.354 -73.538 1.00 87.31 279 LYS A C 1
ATOM 2332 O O . LYS A 1 279 ? 57.131 -0.133 -72.874 1.00 87.31 279 LYS A O 1
ATOM 2337 N N . GLN A 1 280 ? 58.573 1.549 -73.286 1.00 85.50 280 GLN A N 1
ATOM 2338 C CA . GLN A 1 280 ? 58.140 2.398 -72.173 1.00 85.50 280 GLN A CA 1
ATOM 2339 C C . GLN A 1 280 ? 56.655 2.774 -72.277 1.00 85.50 280 GLN A C 1
ATOM 2341 O O . GLN A 1 280 ? 55.944 2.769 -71.277 1.00 85.50 280 GLN A O 1
ATOM 2346 N N . LEU A 1 281 ? 56.159 3.047 -73.487 1.00 84.94 281 LEU A N 1
ATOM 2347 C CA . LEU A 1 281 ? 54.749 3.362 -73.717 1.00 84.94 281 LEU A CA 1
ATOM 2348 C C . LEU A 1 281 ? 53.836 2.164 -73.416 1.00 84.94 281 LEU A C 1
ATOM 2350 O O . LEU A 1 281 ? 52.783 2.343 -72.807 1.00 84.94 281 LEU A O 1
ATOM 2354 N N . GLU A 1 282 ? 54.230 0.949 -73.808 1.00 86.75 282 GLU A N 1
ATOM 2355 C CA . GLU A 1 282 ? 53.466 -0.265 -73.488 1.00 86.75 282 GLU A CA 1
ATOM 2356 C C . GLU A 1 282 ? 53.494 -0.575 -71.981 1.00 86.75 282 GLU A C 1
ATOM 2358 O O . GLU A 1 282 ? 52.461 -0.910 -71.404 1.00 86.75 282 GLU A O 1
ATOM 2363 N N . GLU A 1 283 ? 54.642 -0.397 -71.319 1.00 86.44 283 GLU A N 1
ATOM 2364 C CA . GLU A 1 283 ? 54.769 -0.527 -69.861 1.00 86.44 283 GLU A CA 1
ATOM 2365 C C . GLU A 1 283 ? 53.872 0.482 -69.125 1.00 86.44 283 GLU A C 1
ATOM 2367 O O . GLU A 1 283 ? 53.056 0.079 -68.295 1.00 86.44 283 GLU A O 1
ATOM 2372 N N . MET A 1 284 ? 53.931 1.768 -69.489 1.00 88.19 284 MET A N 1
ATOM 2373 C CA . MET A 1 284 ? 53.090 2.827 -68.912 1.00 88.19 284 MET A CA 1
ATOM 2374 C C . MET A 1 284 ? 51.594 2.575 -69.153 1.00 88.19 284 MET A C 1
ATOM 2376 O O . MET A 1 284 ? 50.756 2.815 -68.283 1.00 88.19 284 MET A O 1
ATOM 2380 N N . LYS A 1 285 ? 51.225 2.051 -70.326 1.00 86.19 285 LYS A N 1
ATOM 2381 C CA . LYS A 1 285 ? 49.837 1.689 -70.632 1.00 86.19 285 LYS A CA 1
ATOM 2382 C C . LYS A 1 285 ? 49.330 0.560 -69.729 1.00 86.19 285 LYS A C 1
ATOM 2384 O O . LYS A 1 285 ? 48.201 0.651 -69.251 1.00 86.19 285 LYS A O 1
ATOM 2389 N N . ASN A 1 286 ? 50.150 -0.460 -69.475 1.00 88.44 286 ASN A N 1
ATOM 2390 C CA . ASN A 1 286 ? 49.798 -1.551 -68.564 1.00 88.44 286 ASN A CA 1
ATOM 2391 C C . ASN A 1 286 ? 49.642 -1.048 -67.123 1.00 88.44 286 ASN A C 1
ATOM 2393 O O . ASN A 1 286 ? 48.648 -1.376 -66.477 1.00 88.44 286 ASN A O 1
ATOM 2397 N N . VAL A 1 287 ? 50.564 -0.199 -66.651 1.00 88.56 287 VAL A N 1
ATOM 2398 C CA . VAL A 1 287 ? 50.457 0.452 -65.333 1.00 88.56 287 VAL A CA 1
ATOM 2399 C C . VAL A 1 287 ? 49.140 1.228 -65.230 1.00 88.56 287 VAL A C 1
ATOM 2401 O O . VAL A 1 287 ? 48.361 0.982 -64.310 1.00 88.56 287 VAL A O 1
ATOM 2404 N N . MET A 1 288 ? 48.806 2.041 -66.237 1.00 86.00 288 MET A N 1
ATOM 2405 C CA . MET A 1 288 ? 47.554 2.801 -66.266 1.00 86.00 288 MET A CA 1
ATOM 2406 C C . MET A 1 288 ? 46.294 1.917 -66.265 1.00 86.00 288 MET A C 1
ATOM 2408 O O . MET A 1 288 ? 45.261 2.296 -65.708 1.00 86.00 288 MET A O 1
ATOM 2412 N N . GLU A 1 289 ? 46.306 0.770 -66.948 1.00 87.12 289 GLU A N 1
ATOM 2413 C CA . GLU A 1 289 ? 45.167 -0.154 -66.898 1.00 87.12 289 GLU A CA 1
ATOM 2414 C C . GLU A 1 289 ? 45.001 -0.747 -65.498 1.00 87.12 289 GLU A C 1
ATOM 2416 O O . GLU A 1 289 ? 43.883 -0.737 -64.979 1.00 87.12 289 GLU A O 1
ATOM 2421 N N . THR A 1 290 ? 46.099 -1.153 -64.852 1.00 88.50 290 THR A N 1
ATOM 2422 C CA . THR A 1 290 ? 46.063 -1.672 -63.476 1.00 88.50 290 THR A CA 1
ATOM 2423 C C . THR A 1 290 ? 45.643 -0.620 -62.443 1.00 88.50 290 THR A C 1
ATOM 2425 O O . THR A 1 290 ? 44.873 -0.919 -61.528 1.00 88.50 290 THR A O 1
ATOM 2428 N N . SER A 1 291 ? 46.074 0.634 -62.600 1.00 86.69 291 SER A N 1
ATOM 2429 C CA . SER A 1 291 ? 45.701 1.726 -61.696 1.00 86.69 291 SER A CA 1
ATOM 2430 C C . SER A 1 291 ? 44.231 2.130 -61.872 1.00 86.69 291 SER A C 1
ATOM 2432 O O . SER A 1 291 ? 43.515 2.348 -60.893 1.00 86.69 291 SER A O 1
ATOM 2434 N N . LYS A 1 292 ? 43.709 2.125 -63.108 1.00 86.69 292 LYS A N 1
ATOM 2435 C CA . LYS A 1 292 ? 42.271 2.321 -63.374 1.00 86.69 292 LYS A CA 1
ATOM 2436 C C . LYS A 1 292 ? 41.396 1.240 -62.747 1.00 86.69 292 LYS A C 1
ATOM 2438 O O . LYS A 1 292 ? 40.322 1.580 -62.249 1.00 86.69 292 LYS A O 1
ATOM 2443 N N . THR A 1 293 ? 41.809 -0.029 -62.799 1.00 90.06 293 THR A N 1
ATOM 2444 C CA . THR A 1 293 ? 41.056 -1.114 -62.152 1.00 90.06 293 THR A CA 1
ATOM 2445 C C . THR A 1 293 ? 41.054 -0.949 -60.636 1.00 90.06 293 THR A C 1
ATOM 2447 O O . THR A 1 293 ? 39.981 -1.009 -60.044 1.00 90.06 293 THR A O 1
ATOM 2450 N N . ALA A 1 294 ? 42.194 -0.602 -60.029 1.00 87.94 294 ALA A N 1
ATOM 2451 C CA . ALA A 1 294 ? 42.278 -0.342 -58.590 1.00 87.94 294 ALA A CA 1
ATOM 2452 C C . ALA A 1 294 ? 41.361 0.818 -58.148 1.00 87.94 294 ALA A C 1
ATOM 2454 O O . ALA A 1 294 ? 40.587 0.676 -57.207 1.00 87.94 294 ALA A O 1
ATOM 2455 N N . VAL A 1 295 ? 41.345 1.941 -58.884 1.00 88.50 295 VAL A N 1
ATOM 2456 C CA . VAL A 1 295 ? 40.421 3.063 -58.610 1.00 88.50 295 VAL A CA 1
ATOM 2457 C C . VAL A 1 295 ? 38.950 2.644 -58.726 1.00 88.50 295 VAL A C 1
ATOM 2459 O O . VAL A 1 295 ? 38.093 3.189 -58.025 1.00 88.50 295 VAL A O 1
ATOM 2462 N N . ALA A 1 296 ? 38.614 1.735 -59.645 1.00 88.50 296 ALA A N 1
ATOM 2463 C CA . ALA A 1 296 ? 37.247 1.244 -59.797 1.00 88.50 296 ALA A CA 1
ATOM 2464 C C . ALA A 1 296 ? 36.824 0.366 -58.608 1.00 88.50 296 ALA A C 1
ATOM 2466 O O . ALA A 1 296 ? 35.714 0.542 -58.105 1.00 88.50 296 ALA A O 1
ATOM 2467 N N . GLU A 1 297 ? 37.715 -0.505 -58.133 1.00 89.81 297 GLU A N 1
ATOM 2468 C CA . GLU A 1 297 ? 37.510 -1.341 -56.943 1.00 89.81 297 GLU A CA 1
ATOM 2469 C C . GLU A 1 297 ? 37.361 -0.480 -55.677 1.00 89.81 297 GLU A C 1
ATOM 2471 O O . GLU A 1 297 ? 36.351 -0.590 -54.983 1.00 89.81 297 GLU A O 1
ATOM 2476 N N . GLU A 1 298 ? 38.265 0.481 -55.443 1.00 87.75 298 GLU A N 1
ATOM 2477 C CA . GLU A 1 298 ? 38.180 1.426 -54.314 1.00 87.75 298 GLU A CA 1
ATOM 2478 C C . GLU A 1 298 ? 36.863 2.224 -54.316 1.00 87.75 298 GLU A C 1
ATOM 2480 O O . GLU A 1 298 ? 36.258 2.467 -53.269 1.00 87.75 298 GLU A O 1
ATOM 2485 N N . ARG A 1 299 ? 36.377 2.634 -55.499 1.00 86.94 299 ARG A N 1
ATOM 2486 C CA . ARG A 1 299 ? 35.072 3.310 -55.636 1.00 86.94 299 ARG A CA 1
ATOM 2487 C C . ARG A 1 299 ? 33.908 2.402 -55.268 1.00 86.94 299 ARG A C 1
ATOM 2489 O O . ARG A 1 299 ? 32.946 2.895 -54.682 1.00 86.94 299 ARG A O 1
ATOM 2496 N N . GLN A 1 300 ? 33.968 1.129 -55.648 1.00 92.25 300 GLN A N 1
ATOM 2497 C CA . GLN A 1 300 ? 32.917 0.171 -55.333 1.00 92.25 300 GLN A CA 1
ATOM 2498 C C . GLN A 1 300 ? 32.857 -0.086 -53.823 1.00 92.25 300 GLN A C 1
ATOM 2500 O O . GLN A 1 300 ? 31.789 0.064 -53.230 1.00 92.25 300 GLN A O 1
ATOM 2505 N N . GLU A 1 301 ? 33.995 -0.377 -53.189 1.00 89.69 301 GLU A N 1
ATOM 2506 C CA . GLU A 1 301 ? 34.077 -0.600 -51.738 1.00 89.69 301 GLU A CA 1
ATOM 2507 C C 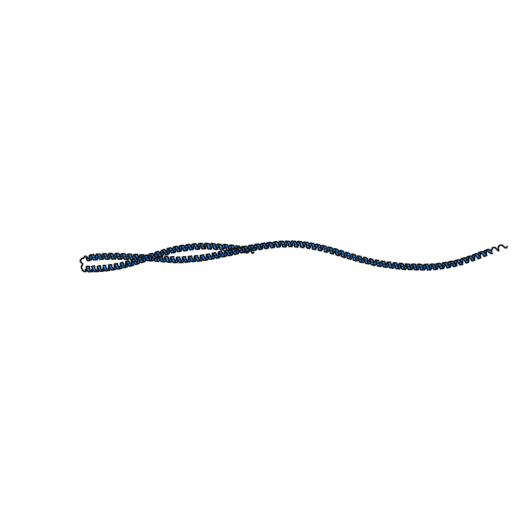. GLU A 1 301 ? 33.559 0.605 -50.942 1.00 89.69 301 GLU A C 1
ATOM 2509 O O . GLU A 1 301 ? 32.824 0.467 -49.959 1.00 89.69 301 GLU A O 1
ATOM 2514 N N . LEU A 1 302 ? 33.901 1.813 -51.398 1.00 89.31 302 LEU A N 1
ATOM 2515 C CA . LEU A 1 302 ? 33.435 3.059 -50.805 1.00 89.31 302 LEU A CA 1
ATOM 2516 C C . LEU A 1 302 ? 31.907 3.197 -50.855 1.00 89.31 302 LEU A C 1
ATOM 2518 O O . LEU A 1 302 ? 31.297 3.663 -49.890 1.00 89.31 302 LEU A O 1
ATOM 2522 N N . GLU A 1 303 ? 31.284 2.827 -51.971 1.00 90.50 303 GLU A N 1
ATOM 2523 C CA . GLU A 1 303 ? 29.835 2.933 -52.129 1.00 90.50 303 GLU A CA 1
ATOM 2524 C C . GLU A 1 303 ? 29.100 1.889 -51.278 1.00 90.50 303 GLU A C 1
ATOM 2526 O O . GLU A 1 303 ? 28.164 2.234 -50.554 1.00 90.50 303 GLU A O 1
ATOM 2531 N N . GLU A 1 304 ? 29.594 0.649 -51.245 1.00 91.81 304 GLU A N 1
ATOM 2532 C CA . GLU A 1 304 ? 29.061 -0.409 -50.378 1.00 91.81 304 GLU A CA 1
ATOM 2533 C C . GLU A 1 304 ? 29.138 -0.022 -48.889 1.00 91.81 304 GLU A C 1
ATOM 2535 O O . GLU A 1 304 ? 28.182 -0.218 -48.126 1.00 91.81 304 GLU A O 1
ATOM 2540 N N . LEU A 1 305 ? 30.249 0.594 -48.466 1.00 91.00 305 LEU A N 1
ATOM 2541 C CA . LEU A 1 305 ? 30.401 1.105 -47.104 1.00 91.00 305 LEU A CA 1
ATOM 2542 C C . LEU A 1 305 ? 29.410 2.222 -46.780 1.00 91.00 305 LEU A C 1
ATOM 2544 O O . LEU A 1 305 ? 28.834 2.205 -45.689 1.00 91.00 305 LEU A O 1
ATOM 2548 N N . LYS A 1 306 ? 29.180 3.169 -47.697 1.00 89.31 306 LYS A N 1
ATOM 2549 C CA . LYS A 1 306 ? 28.191 4.240 -47.495 1.00 89.31 306 LYS A CA 1
ATOM 2550 C C . LYS A 1 306 ? 26.781 3.690 -47.339 1.00 89.31 306 LYS A C 1
ATOM 2552 O O . LYS A 1 306 ? 26.071 4.120 -46.430 1.00 89.31 306 LYS A O 1
ATOM 2557 N N . GLU A 1 307 ? 26.377 2.749 -48.190 1.00 92.94 307 GLU A N 1
ATOM 2558 C CA . GLU A 1 307 ? 25.053 2.135 -48.094 1.00 92.94 307 GLU A CA 1
ATOM 2559 C C . GLU A 1 307 ? 24.862 1.434 -46.748 1.00 92.94 307 GLU A C 1
ATOM 2561 O O . GLU A 1 307 ? 23.846 1.634 -46.077 1.00 92.94 307 GLU A O 1
ATOM 2566 N N . ARG A 1 308 ? 25.856 0.645 -46.321 1.00 91.12 308 ARG A N 1
ATOM 2567 C CA . ARG A 1 308 ? 25.815 -0.052 -45.031 1.00 91.12 308 ARG A CA 1
ATOM 2568 C C . ARG A 1 308 ? 25.707 0.928 -43.866 1.00 91.12 308 ARG A C 1
ATOM 2570 O O . ARG A 1 308 ? 24.882 0.732 -42.978 1.00 91.12 308 ARG A O 1
ATOM 2577 N N . LEU A 1 309 ? 26.489 2.005 -43.898 1.00 91.12 309 LEU A N 1
ATOM 2578 C CA . LEU A 1 309 ? 26.491 3.039 -42.865 1.00 91.12 309 LEU A CA 1
ATOM 2579 C C . LEU A 1 309 ? 25.154 3.792 -42.816 1.00 91.12 309 LEU A C 1
ATOM 2581 O O . LEU A 1 309 ? 24.663 4.116 -41.737 1.00 91.12 309 LEU A O 1
ATOM 2585 N N . SER A 1 310 ? 24.523 4.021 -43.970 1.00 91.31 310 SER A N 1
ATOM 2586 C CA . SER A 1 310 ? 23.188 4.617 -44.027 1.00 91.31 310 SER A CA 1
ATOM 2587 C C . SER A 1 310 ? 22.111 3.713 -43.423 1.00 91.31 310 SER A C 1
ATOM 2589 O O . SER A 1 310 ? 21.222 4.230 -42.749 1.00 91.31 310 SER A O 1
ATOM 2591 N N . ARG A 1 311 ? 22.171 2.393 -43.651 1.00 92.50 311 ARG A N 1
ATOM 2592 C CA . ARG A 1 311 ? 21.236 1.429 -43.039 1.00 92.50 311 ARG A CA 1
ATOM 2593 C C . ARG A 1 311 ? 21.426 1.363 -41.523 1.00 92.50 311 ARG A C 1
ATOM 2595 O O . ARG A 1 311 ? 20.465 1.529 -40.785 1.00 92.50 311 ARG A O 1
ATOM 2602 N N . GLU A 1 312 ? 22.668 1.245 -41.054 1.00 91.44 312 GLU A N 1
ATOM 2603 C CA . GLU A 1 312 ? 22.969 1.209 -39.614 1.00 91.44 312 GLU A CA 1
ATOM 2604 C C . GLU A 1 312 ? 22.533 2.488 -38.883 1.00 91.44 312 GLU A C 1
ATOM 2606 O O . GLU A 1 312 ? 22.024 2.412 -37.765 1.00 91.44 312 GLU A O 1
ATOM 2611 N N . LYS A 1 313 ? 22.659 3.663 -39.520 1.00 90.88 313 LYS A N 1
ATOM 2612 C CA . LYS A 1 313 ? 22.125 4.927 -38.983 1.00 90.88 313 LYS A CA 1
ATOM 2613 C C . LYS A 1 313 ? 20.614 4.871 -38.764 1.00 90.88 313 LYS A C 1
ATOM 2615 O O . LYS A 1 313 ? 20.136 5.306 -37.718 1.00 90.88 313 LYS A O 1
ATOM 2620 N N . GLN A 1 314 ? 19.872 4.335 -39.734 1.00 93.31 314 GLN A N 1
ATOM 2621 C CA . GLN A 1 314 ? 18.421 4.175 -39.615 1.00 93.31 314 GLN A CA 1
ATOM 2622 C C . GLN A 1 314 ? 18.059 3.187 -38.500 1.00 93.31 314 GLN A C 1
ATOM 2624 O O . GLN A 1 314 ? 17.144 3.460 -37.720 1.00 93.31 314 GLN A O 1
ATOM 2629 N N . ASP A 1 315 ? 18.807 2.089 -38.374 1.00 91.94 315 ASP A N 1
ATOM 2630 C CA . ASP A 1 315 ? 18.601 1.100 -37.315 1.00 91.94 315 ASP A CA 1
ATOM 2631 C C . ASP A 1 315 ? 18.814 1.718 -35.925 1.00 91.94 315 ASP A C 1
ATOM 2633 O O . ASP A 1 315 ? 17.929 1.622 -35.073 1.00 91.94 315 ASP A O 1
ATOM 2637 N N . ILE A 1 316 ? 19.929 2.430 -35.706 1.00 92.38 316 ILE A N 1
ATOM 2638 C CA . ILE A 1 316 ? 20.218 3.133 -34.440 1.00 92.38 316 ILE A CA 1
ATOM 2639 C C . ILE A 1 316 ? 19.129 4.166 -34.122 1.00 92.38 316 ILE A C 1
ATOM 2641 O O . ILE A 1 316 ? 18.703 4.287 -32.972 1.00 92.38 316 ILE A O 1
ATOM 2645 N N . GLU A 1 317 ? 18.644 4.907 -35.120 1.00 92.81 317 GLU A N 1
ATOM 2646 C CA . GLU A 1 317 ? 17.571 5.883 -34.921 1.00 92.81 317 GLU A CA 1
ATOM 2647 C C . GLU A 1 317 ? 16.243 5.215 -34.529 1.00 92.81 317 GLU A C 1
ATOM 2649 O O . GLU A 1 317 ? 15.531 5.712 -33.651 1.00 92.81 317 GLU A O 1
ATOM 2654 N N . SER A 1 318 ? 15.922 4.065 -35.127 1.00 92.12 318 SER A N 1
ATOM 2655 C CA . SER A 1 318 ? 14.737 3.285 -34.757 1.00 92.12 318 SER A CA 1
ATOM 2656 C C . SER A 1 318 ? 14.833 2.731 -33.328 1.00 92.12 318 SER A C 1
ATOM 2658 O O . SER A 1 318 ? 13.878 2.855 -32.557 1.00 92.12 318 SER A O 1
ATOM 2660 N N . GLU A 1 319 ? 16.004 2.227 -32.923 1.00 92.19 319 GLU A N 1
ATOM 2661 C CA . GLU A 1 319 ? 16.258 1.737 -31.563 1.00 92.19 319 GLU A CA 1
ATOM 2662 C C . GLU A 1 319 ? 16.206 2.869 -30.531 1.00 92.19 319 GLU A C 1
ATOM 2664 O O . GLU A 1 319 ? 15.664 2.690 -29.440 1.00 92.19 319 GLU A O 1
ATOM 2669 N N . ARG A 1 320 ? 16.690 4.070 -30.876 1.00 90.88 320 ARG A N 1
ATOM 2670 C CA . ARG A 1 320 ? 16.561 5.269 -30.029 1.00 90.88 320 ARG A CA 1
ATOM 2671 C C . ARG A 1 320 ? 15.101 5.654 -29.787 1.00 90.88 320 ARG A C 1
ATOM 2673 O O . ARG A 1 320 ? 14.757 6.008 -28.660 1.00 90.88 320 ARG A O 1
ATOM 2680 N N . LYS A 1 321 ? 14.233 5.561 -30.801 1.00 93.38 321 LYS A N 1
ATOM 2681 C CA . LYS A 1 321 ? 12.788 5.816 -30.633 1.00 93.38 321 LYS A CA 1
ATOM 2682 C C . LYS A 1 321 ? 12.151 4.805 -29.681 1.00 93.38 321 LYS A C 1
ATOM 2684 O O . LYS A 1 321 ? 11.469 5.209 -28.744 1.00 93.38 321 LYS A O 1
ATOM 2689 N N . GLN A 1 322 ? 12.448 3.519 -29.859 1.00 92.12 322 GLN A N 1
ATOM 2690 C CA . GLN A 1 322 ? 11.970 2.462 -28.960 1.00 92.12 322 GLN A CA 1
ATOM 2691 C C . GLN A 1 322 ? 12.477 2.646 -27.520 1.00 92.12 322 GLN A C 1
ATOM 2693 O O . GLN A 1 322 ? 11.733 2.429 -26.562 1.00 92.12 322 GLN A O 1
ATOM 2698 N N . LEU A 1 323 ? 13.732 3.080 -27.348 1.00 92.81 323 LEU A N 1
ATOM 2699 C CA . LEU A 1 323 ? 14.296 3.387 -26.034 1.00 92.81 323 LEU A CA 1
ATOM 2700 C C . LEU A 1 323 ? 13.522 4.517 -25.339 1.00 92.81 323 LEU A C 1
ATOM 2702 O O . LEU A 1 323 ? 13.231 4.412 -24.146 1.00 92.81 323 LEU A O 1
ATOM 2706 N N . GLU A 1 324 ? 13.173 5.579 -26.068 1.00 91.88 324 GLU A N 1
ATOM 2707 C CA . GLU A 1 324 ? 12.411 6.701 -25.511 1.00 91.88 324 GLU A CA 1
ATOM 2708 C C . GLU A 1 324 ? 10.975 6.291 -25.150 1.00 91.88 324 GLU A C 1
ATOM 2710 O O . GLU A 1 324 ? 10.481 6.656 -24.084 1.00 91.88 324 GLU A O 1
ATOM 2715 N N . GLU A 1 325 ? 10.322 5.463 -25.969 1.00 92.00 325 GLU A N 1
ATOM 2716 C CA . GLU A 1 325 ? 9.012 4.885 -25.641 1.00 92.00 325 GLU A CA 1
ATOM 2717 C C . GLU A 1 325 ? 9.068 4.052 -24.354 1.00 92.00 325 GLU A C 1
ATOM 2719 O O . GLU A 1 325 ? 8.271 4.264 -23.437 1.00 92.00 325 GLU A O 1
ATOM 2724 N N . MET A 1 326 ? 10.053 3.157 -24.231 1.00 92.19 326 MET A N 1
ATOM 2725 C CA . MET A 1 326 ? 10.225 2.331 -23.034 1.00 92.19 326 MET A CA 1
ATOM 2726 C C . MET A 1 326 ? 10.542 3.179 -21.791 1.00 92.19 326 MET A C 1
ATOM 2728 O O . MET A 1 326 ? 10.072 2.877 -20.691 1.00 92.19 326 MET A O 1
ATOM 2732 N N . LYS A 1 327 ? 11.291 4.274 -21.953 1.00 93.00 327 LYS A N 1
ATOM 2733 C CA . LYS A 1 327 ? 11.565 5.244 -20.886 1.00 93.00 327 LYS A CA 1
ATOM 2734 C C . LYS A 1 327 ? 10.299 5.979 -20.441 1.00 93.00 327 LYS A C 1
ATOM 2736 O O . LYS A 1 327 ? 10.082 6.104 -19.239 1.00 93.00 327 LYS A O 1
ATOM 2741 N N . ASN A 1 328 ? 9.439 6.394 -21.369 1.00 92.69 328 ASN A N 1
ATOM 2742 C CA . ASN A 1 328 ? 8.150 7.007 -21.034 1.00 92.69 328 ASN A CA 1
ATOM 2743 C C . ASN A 1 328 ? 7.251 6.035 -20.258 1.00 92.69 328 ASN A C 1
ATOM 2745 O O . ASN A 1 328 ? 6.693 6.403 -19.225 1.00 92.69 328 ASN A O 1
ATOM 2749 N N . VAL A 1 329 ? 7.178 4.771 -20.689 1.00 91.50 329 VAL A N 1
ATOM 2750 C CA . VAL A 1 329 ? 6.452 3.721 -19.955 1.00 91.50 329 VAL A CA 1
ATOM 2751 C C . VAL A 1 329 ? 7.017 3.546 -18.539 1.00 91.50 329 VAL A C 1
ATOM 2753 O O . VAL A 1 329 ? 6.256 3.492 -17.570 1.00 91.50 329 VAL A O 1
ATOM 2756 N N . MET A 1 330 ? 8.342 3.543 -18.374 1.00 91.94 330 MET A N 1
ATOM 2757 C CA . MET A 1 330 ? 8.962 3.491 -17.046 1.00 91.94 330 MET A CA 1
ATOM 2758 C C . MET A 1 330 ? 8.573 4.699 -16.175 1.00 91.94 330 MET A C 1
ATOM 2760 O O . MET A 1 330 ? 8.259 4.510 -15.001 1.00 91.94 330 MET A O 1
ATOM 2764 N N . GLU A 1 331 ? 8.573 5.924 -16.706 1.00 91.19 331 GLU A N 1
ATOM 2765 C CA . GLU A 1 331 ? 8.177 7.120 -15.943 1.00 91.19 331 GLU A CA 1
ATOM 2766 C C . GLU A 1 331 ? 6.701 7.074 -15.513 1.00 91.19 331 GLU A C 1
ATOM 2768 O O . GLU A 1 331 ? 6.385 7.345 -14.351 1.00 91.19 331 GLU A O 1
ATOM 2773 N N . THR A 1 332 ? 5.798 6.619 -16.388 1.00 91.25 332 THR A N 1
ATOM 2774 C CA . THR A 1 332 ? 4.390 6.382 -16.002 1.00 91.25 332 THR A CA 1
ATOM 2775 C C . THR A 1 332 ? 4.257 5.307 -14.917 1.00 91.25 332 THR A C 1
ATOM 2777 O O . THR A 1 332 ? 3.478 5.440 -13.981 1.00 91.25 332 THR A O 1
ATOM 2780 N N . SER A 1 333 ? 5.086 4.265 -14.964 1.00 89.94 333 SER A N 1
ATOM 2781 C CA . SER A 1 333 ? 5.070 3.217 -13.939 1.00 89.94 333 SER A CA 1
ATOM 2782 C C . SER A 1 333 ? 5.638 3.708 -12.600 1.00 89.94 333 SER A C 1
ATOM 2784 O O . SER A 1 333 ? 5.150 3.329 -11.538 1.00 89.94 333 SER A O 1
ATOM 2786 N N . LYS A 1 334 ? 6.657 4.578 -12.615 1.00 91.06 334 LYS A N 1
ATOM 2787 C CA . LYS A 1 334 ? 7.210 5.197 -11.397 1.00 91.06 334 LYS A CA 1
ATOM 2788 C C . LYS A 1 334 ? 6.209 6.121 -10.711 1.00 91.06 334 LYS A C 1
ATOM 2790 O O . LYS A 1 334 ? 6.147 6.119 -9.484 1.00 91.06 334 LYS A O 1
ATOM 2795 N N . THR A 1 335 ? 5.461 6.906 -11.483 1.00 91.94 335 THR A N 1
ATOM 2796 C CA . THR A 1 335 ? 4.413 7.786 -10.941 1.00 91.94 335 THR A CA 1
ATOM 2797 C C . THR A 1 335 ? 3.298 6.968 -10.297 1.00 91.94 335 THR A C 1
ATOM 2799 O O . THR A 1 335 ? 2.981 7.223 -9.139 1.00 91.94 335 THR A O 1
ATOM 2802 N N . ALA A 1 336 ? 2.846 5.887 -10.941 1.00 90.06 336 ALA A N 1
ATOM 2803 C CA . ALA A 1 336 ? 1.898 4.946 -10.338 1.00 90.06 336 ALA A CA 1
ATOM 2804 C C . ALA A 1 336 ? 2.409 4.337 -9.012 1.00 90.06 336 ALA A C 1
ATOM 2806 O O . ALA A 1 336 ? 1.664 4.235 -8.041 1.00 90.06 336 ALA A O 1
ATOM 2807 N N . VAL A 1 337 ? 3.702 3.983 -8.919 1.00 92.75 337 VAL A N 1
ATOM 2808 C CA . VAL A 1 337 ? 4.303 3.524 -7.647 1.00 92.75 337 VAL A CA 1
ATOM 2809 C C . VAL A 1 337 ? 4.254 4.606 -6.566 1.00 92.75 337 VAL A C 1
ATOM 2811 O O . VAL A 1 337 ? 4.087 4.278 -5.391 1.00 92.75 337 VAL A O 1
ATOM 2814 N N . ALA A 1 338 ? 4.458 5.875 -6.920 1.00 91.81 338 ALA A N 1
ATOM 2815 C CA . ALA A 1 338 ? 4.421 6.975 -5.959 1.00 91.81 338 ALA A CA 1
ATOM 2816 C C . ALA A 1 338 ? 3.001 7.209 -5.420 1.00 91.81 338 ALA A C 1
ATOM 2818 O O . ALA A 1 338 ? 2.838 7.353 -4.209 1.00 91.81 338 ALA A O 1
ATOM 2819 N N . GLU A 1 339 ? 1.997 7.176 -6.297 1.00 91.06 339 GLU A N 1
ATOM 2820 C CA . GLU A 1 339 ? 0.579 7.318 -5.941 1.00 91.06 339 GLU A CA 1
ATOM 2821 C C . GLU A 1 339 ? 0.114 6.184 -5.017 1.00 91.06 339 GLU A C 1
ATOM 2823 O O . GLU A 1 339 ? -0.357 6.445 -3.912 1.00 91.06 339 GLU A O 1
ATOM 2828 N N . GLU A 1 340 ? 0.357 4.923 -5.385 1.00 90.94 340 GLU A N 1
ATOM 2829 C CA . GLU A 1 340 ? -0.004 3.763 -4.552 1.00 90.94 340 GLU A CA 1
ATOM 2830 C C . GLU A 1 340 ? 0.702 3.781 -3.183 1.00 90.94 340 GLU A C 1
ATOM 2832 O O . GLU A 1 340 ? 0.128 3.406 -2.158 1.00 90.94 340 GLU A O 1
ATOM 2837 N N . ARG A 1 341 ? 1.953 4.263 -3.120 1.00 92.00 341 ARG A N 1
ATOM 2838 C CA . ARG A 1 341 ? 2.661 4.447 -1.840 1.00 92.00 341 ARG A CA 1
ATOM 2839 C C . ARG A 1 341 ? 1.993 5.498 -0.967 1.00 92.00 341 ARG A C 1
ATOM 2841 O O . ARG A 1 341 ? 1.930 5.303 0.245 1.00 92.00 341 ARG A O 1
ATOM 2848 N N . GLN A 1 342 ? 1.537 6.596 -1.562 1.00 93.25 342 GLN A N 1
ATOM 2849 C CA . GLN A 1 342 ? 0.825 7.638 -0.835 1.00 93.25 342 GLN A CA 1
ATOM 2850 C C . GLN A 1 342 ? -0.507 7.104 -0.299 1.00 93.25 342 GLN A C 1
ATOM 2852 O O . GLN A 1 342 ? -0.772 7.247 0.894 1.00 93.25 342 GLN A O 1
ATOM 2857 N N . GLU A 1 343 ? -1.302 6.426 -1.131 1.00 90.62 343 GLU A N 1
ATOM 2858 C CA . GLU A 1 343 ? -2.567 5.820 -0.697 1.00 90.62 343 GLU A CA 1
ATOM 2859 C C . GLU A 1 343 ? -2.367 4.822 0.449 1.00 90.62 343 GLU A C 1
ATOM 2861 O O . GLU A 1 343 ? -3.119 4.821 1.429 1.00 90.62 343 GLU A O 1
ATOM 2866 N N . LEU A 1 344 ? -1.333 3.981 0.354 1.00 92.81 344 LEU A N 1
ATOM 2867 C CA . LEU A 1 344 ? -0.994 3.032 1.407 1.00 92.81 344 LEU A CA 1
ATOM 2868 C C . LEU A 1 344 ? -0.653 3.742 2.726 1.00 92.81 344 LEU A C 1
ATOM 2870 O O . LEU A 1 344 ? -1.076 3.286 3.791 1.00 92.81 344 LEU A O 1
ATOM 2874 N N . GLU A 1 345 ? 0.105 4.837 2.676 1.00 92.50 345 GLU A N 1
ATOM 2875 C CA . GLU A 1 345 ? 0.475 5.591 3.876 1.00 92.50 345 GLU A CA 1
ATOM 2876 C C . GLU A 1 345 ? -0.743 6.281 4.504 1.00 92.50 345 GLU A C 1
ATOM 2878 O O . GLU A 1 345 ? -0.927 6.219 5.719 1.00 92.50 345 GLU A O 1
ATOM 2883 N N . GLU A 1 346 ? -1.640 6.846 3.691 1.00 92.38 346 GLU A N 1
ATOM 2884 C CA . GLU A 1 346 ? -2.896 7.430 4.170 1.00 92.38 346 GLU A CA 1
ATOM 2885 C C . GLU A 1 346 ? -3.788 6.393 4.870 1.00 92.38 346 GLU A C 1
ATOM 2887 O O . GLU A 1 346 ? -4.400 6.685 5.903 1.00 92.38 346 GLU A O 1
ATOM 2892 N N . LEU A 1 347 ? -3.852 5.164 4.352 1.00 91.12 347 LEU A N 1
ATOM 2893 C CA . LEU A 1 347 ? -4.588 4.069 4.992 1.00 91.12 347 LEU A CA 1
ATOM 2894 C C . LEU A 1 347 ? -3.938 3.632 6.302 1.00 91.12 347 LEU A C 1
ATOM 2896 O O . LEU A 1 347 ? -4.633 3.447 7.302 1.00 91.12 347 LEU A O 1
ATOM 2900 N N . LYS A 1 348 ? -2.607 3.524 6.331 1.00 90.56 348 LYS A N 1
ATOM 2901 C CA . LYS A 1 348 ? -1.860 3.232 7.561 1.00 90.56 348 LYS A CA 1
ATOM 2902 C C . LYS A 1 348 ? -2.065 4.313 8.618 1.00 90.56 348 LYS A C 1
ATOM 2904 O O . LYS A 1 348 ? -2.205 3.986 9.796 1.00 90.56 348 LYS A O 1
ATOM 2909 N N . GLU A 1 349 ? -2.114 5.585 8.228 1.00 92.00 349 GLU A N 1
ATOM 2910 C CA . GLU A 1 349 ? -2.429 6.679 9.145 1.00 92.00 349 GLU A CA 1
ATOM 2911 C C . GLU A 1 349 ? -3.856 6.594 9.683 1.00 92.00 349 GLU A C 1
ATOM 2913 O O . GLU A 1 349 ? -4.046 6.703 10.897 1.00 92.00 349 GLU A O 1
ATOM 2918 N N . LYS A 1 350 ? -4.854 6.374 8.818 1.00 88.94 350 LYS A N 1
ATOM 2919 C CA . LYS A 1 350 ? -6.253 6.195 9.245 1.00 88.94 350 LYS A CA 1
ATOM 2920 C C . LYS A 1 350 ? -6.369 5.075 10.276 1.00 88.94 350 LYS A C 1
ATOM 2922 O O . LYS A 1 350 ? -6.976 5.277 11.324 1.00 88.94 350 LYS A O 1
ATOM 2927 N N . LEU A 1 351 ? -5.688 3.960 10.028 1.00 89.25 351 LEU A N 1
ATOM 2928 C CA . LEU A 1 351 ? -5.644 2.811 10.923 1.00 89.25 351 LEU A CA 1
ATOM 2929 C C . LEU A 1 351 ? -4.914 3.087 12.249 1.00 89.25 351 LEU A C 1
ATOM 2931 O O . LEU A 1 351 ? -5.254 2.526 13.287 1.00 89.25 351 LEU A O 1
ATOM 2935 N N . ARG A 1 352 ? -3.874 3.931 12.242 1.00 88.19 352 ARG A N 1
ATOM 2936 C CA . ARG A 1 352 ? -3.215 4.374 13.483 1.00 88.19 352 ARG A CA 1
ATOM 2937 C C . ARG A 1 352 ? -4.151 5.239 14.316 1.00 88.19 352 ARG A C 1
ATOM 2939 O O . ARG A 1 352 ? -4.213 5.052 15.525 1.00 88.19 352 ARG A O 1
ATOM 2946 N N . ARG A 1 353 ? -4.878 6.154 13.671 1.00 87.25 353 ARG A N 1
ATOM 2947 C CA . ARG A 1 353 ? -5.829 7.054 14.338 1.00 87.25 353 ARG A CA 1
ATOM 2948 C C . ARG A 1 353 ? -7.038 6.316 14.900 1.00 87.25 353 ARG A C 1
ATOM 2950 O O . ARG A 1 353 ? -7.543 6.737 15.920 1.00 87.25 353 ARG A O 1
ATOM 2957 N N . SER A 1 354 ? -7.481 5.228 14.275 1.00 79.19 354 SER A N 1
ATOM 2958 C CA . SER A 1 354 ? -8.581 4.398 14.784 1.00 79.19 354 SER A CA 1
ATOM 2959 C C . SER A 1 354 ? -8.163 3.414 15.886 1.00 79.19 354 SER A C 1
ATOM 2961 O O . SER A 1 354 ? -9.010 2.739 16.462 1.00 79.19 354 SER A O 1
ATOM 2963 N N . LYS A 1 355 ? -6.862 3.316 16.194 1.00 71.06 355 LYS A N 1
ATOM 2964 C CA . LYS A 1 355 ? -6.322 2.537 17.322 1.00 71.06 355 LYS A CA 1
ATOM 2965 C C . LYS A 1 355 ? -6.070 3.369 18.588 1.00 71.06 355 LYS A C 1
ATOM 2967 O O . LYS A 1 355 ? -5.576 2.803 19.564 1.00 71.06 355 LYS A O 1
ATOM 2972 N N . HIS A 1 356 ? -6.278 4.683 18.561 1.00 59.06 356 HIS A N 1
ATOM 2973 C CA . HIS A 1 356 ? -6.107 5.601 19.697 1.00 59.06 356 HIS A CA 1
ATOM 2974 C C . HIS A 1 356 ? -7.437 6.283 19.977 1.00 59.06 356 HIS A C 1
ATOM 2976 O O . HIS A 1 356 ? -7.732 6.474 21.176 1.00 59.06 356 HIS A O 1
#

Radius of gyration: 106.06 Å; chains: 1; bounding box: 210×40×316 Å